Protein AF-0000000082827022 (afdb_homodimer)

Structure (mmCIF, N/CA/C/O backbone):
data_AF-0000000082827022-model_v1
#
loop_
_entity.id
_entity.type
_entity.pdbx_description
1 polymer 'HTH-type transcriptional regulator SarZ'
#
loop_
_atom_site.group_PDB
_atom_site.id
_atom_site.type_symbol
_atom_site.label_atom_id
_atom_site.label_alt_id
_atom_site.label_comp_id
_atom_site.label_asym_id
_atom_site.label_entity_id
_atom_site.label_seq_id
_atom_site.pdbx_PDB_ins_code
_atom_site.Cartn_x
_atom_site.Cartn_y
_atom_site.Cartn_z
_atom_site.occupancy
_atom_site.B_iso_or_equiv
_atom_site.auth_seq_id
_atom_site.auth_comp_id
_atom_site.auth_asym_id
_atom_site.auth_atom_id
_atom_site.pdbx_PDB_model_num
ATOM 1 N N . MET A 1 1 ? -18.035 -12.889 13.424 1 63.58 1 MET A N 1
ATOM 2 C CA . MET A 1 1 ? -18.76 -12.369 12.268 1 63.58 1 MET A CA 1
ATOM 3 C C . MET A 1 1 ? -18.06 -11.143 11.693 1 63.58 1 MET A C 1
ATOM 5 O O . MET A 1 1 ? -17.72 -11.116 10.509 1 63.58 1 MET A O 1
ATOM 9 N N . GLU A 1 2 ? -17.563 -10.239 12.572 1 72.28 2 GLU A N 1
ATOM 10 C CA . GLU A 1 2 ? -16.942 -8.988 12.145 1 72.28 2 GLU A CA 1
ATOM 11 C C . GLU A 1 2 ? -15.493 -9.209 11.72 1 72.28 2 GLU A C 1
ATOM 13 O O . GLU A 1 2 ? -15.025 -8.602 10.754 1 72.28 2 GLU A O 1
ATOM 18 N N . MET A 1 3 ? -14.94 -10.324 12.306 1 80.63 3 MET A N 1
ATOM 19 C CA . MET A 1 3 ? -13.547 -10.621 11.986 1 80.63 3 MET A CA 1
ATOM 20 C C . MET A 1 3 ? -13.425 -11.216 10.588 1 80.63 3 MET A C 1
ATOM 22 O O . MET A 1 3 ? -12.453 -10.951 9.878 1 80.63 3 MET A O 1
ATOM 26 N N . ASP A 1 4 ? -14.43 -11.857 10.265 1 89.07 4 ASP A N 1
ATOM 27 C CA . ASP A 1 4 ? -14.444 -12.451 8.931 1 89.07 4 ASP A CA 1
ATOM 28 C C . ASP A 1 4 ? -14.601 -11.38 7.854 1 89.07 4 ASP A C 1
ATOM 30 O O . ASP A 1 4 ? -13.967 -11.455 6.8 1 89.07 4 ASP A O 1
ATOM 34 N N . PHE A 1 5 ? -15.397 -10.374 8.27 1 92.98 5 PHE A N 1
ATOM 35 C CA . PHE A 1 5 ? -15.614 -9.263 7.351 1 92.98 5 PHE A CA 1
ATOM 36 C C . PHE A 1 5 ? -14.325 -8.479 7.135 1 92.98 5 PHE A C 1
ATOM 38 O O . PHE A 1 5 ? -13.963 -8.172 5.997 1 92.98 5 PHE A O 1
ATOM 45 N N . ILE A 1 6 ? -13.641 -8.296 8.179 1 94.94 6 ILE A N 1
ATOM 46 C CA . ILE A 1 6 ? -12.404 -7.524 8.147 1 94.94 6 ILE A CA 1
ATOM 47 C C . ILE A 1 6 ? -11.336 -8.293 7.373 1 94.94 6 ILE A C 1
ATOM 49 O O . ILE A 1 6 ? -10.612 -7.715 6.559 1 94.94 6 ILE A O 1
ATOM 53 N N . ALA A 1 7 ? -11.296 -9.572 7.59 1 95.16 7 ALA A N 1
ATOM 54 C CA . ALA A 1 7 ? -10.337 -10.418 6.883 1 95.16 7 ALA A CA 1
ATOM 55 C C . ALA A 1 7 ? -10.612 -10.423 5.382 1 95.16 7 ALA A C 1
ATOM 57 O O . ALA A 1 7 ? -9.685 -10.334 4.575 1 95.16 7 ALA A O 1
ATOM 58 N N . LYS A 1 8 ? -11.823 -10.471 5.056 1 95.4 8 LYS A N 1
ATOM 59 C CA . LYS A 1 8 ? -12.221 -10.475 3.652 1 95.4 8 LYS A CA 1
ATOM 60 C C . LYS A 1 8 ? -11.908 -9.137 2.988 1 95.4 8 LYS A C 1
ATOM 62 O O . LYS A 1 8 ? -11.427 -9.098 1.853 1 95.4 8 LYS A O 1
ATOM 67 N N . LEU A 1 9 ? -12.183 -8.075 3.694 1 96.04 9 LEU A N 1
ATOM 68 C CA . LEU A 1 9 ? -11.894 -6.743 3.175 1 96.04 9 LEU A CA 1
ATOM 69 C C . LEU A 1 9 ? -10.399 -6.567 2.93 1 96.04 9 LEU A C 1
ATOM 71 O O . LEU A 1 9 ? -9.993 -6.038 1.892 1 96.04 9 LEU A O 1
ATOM 75 N N . ASN A 1 10 ? -9.592 -7.066 3.872 1 97.26 10 ASN A N 1
ATOM 76 C CA . ASN A 1 10 ? -8.145 -6.959 3.718 1 97.26 10 ASN A CA 1
ATOM 77 C C . ASN A 1 10 ? -7.634 -7.846 2.586 1 97.26 10 ASN A C 1
ATOM 79 O O . ASN A 1 10 ? -6.678 -7.489 1.895 1 97.26 10 ASN A O 1
ATOM 83 N N . GLN A 1 11 ? -8.299 -8.965 2.425 1 96.38 11 GLN A N 1
ATOM 84 C CA . GLN A 1 11 ? -7.94 -9.818 1.297 1 96.38 11 GLN A CA 1
ATOM 85 C C . GLN A 1 11 ? -8.213 -9.118 -0.031 1 96.38 11 GLN A C 1
ATOM 87 O O . GLN A 1 11 ? -7.375 -9.14 -0.935 1 96.38 11 GLN A O 1
ATOM 92 N N . GLN A 1 12 ? -9.325 -8.452 -0.15 1 96.96 12 GLN A N 1
ATOM 93 C CA . GLN A 1 12 ? -9.671 -7.732 -1.371 1 96.96 12 GLN A CA 1
ATOM 94 C C . GLN A 1 12 ? -8.769 -6.517 -1.567 1 96.96 12 GLN A C 1
ATOM 96 O O . GLN A 1 12 ? -8.358 -6.217 -2.69 1 96.96 12 GLN A O 1
ATOM 101 N N . TRP A 1 13 ? -8.489 -5.849 -0.457 1 97.37 13 TRP A N 1
ATOM 102 C CA . TRP A 1 13 ? -7.575 -4.713 -0.495 1 97.37 13 TRP A CA 1
ATOM 103 C C . TRP A 1 13 ? -6.225 -5.119 -1.078 1 97.37 13 TRP A C 1
ATOM 105 O O . TRP A 1 13 ? -5.727 -4.481 -2.009 1 97.37 13 TRP A O 1
ATOM 115 N N . THR A 1 14 ? -5.679 -6.236 -0.593 1 97.11 14 THR A N 1
ATOM 116 C CA . THR A 1 14 ? -4.358 -6.67 -1.034 1 97.11 14 THR A CA 1
ATOM 117 C C . THR A 1 14 ? -4.421 -7.238 -2.449 1 97.11 14 THR A C 1
ATOM 119 O O . THR A 1 14 ? -3.473 -7.094 -3.224 1 97.11 14 THR A O 1
ATOM 122 N N . ASP A 1 15 ? -5.546 -7.886 -2.814 1 96.34 15 ASP A N 1
ATOM 123 C CA . ASP A 1 15 ? -5.717 -8.386 -4.175 1 96.34 15 ASP A CA 1
ATOM 124 C C . ASP A 1 15 ? -5.755 -7.238 -5.181 1 96.34 15 ASP A C 1
ATOM 126 O O . ASP A 1 15 ? -5.105 -7.3 -6.227 1 96.34 15 ASP A O 1
ATOM 130 N N . ILE A 1 16 ? -6.503 -6.24 -4.849 1 96.84 16 ILE A N 1
ATOM 131 C CA . ILE A 1 16 ? -6.641 -5.078 -5.721 1 96.84 16 ILE A CA 1
ATOM 132 C C . ILE A 1 16 ? -5.275 -4.43 -5.936 1 96.84 16 ILE A C 1
ATOM 134 O O . ILE A 1 16 ? -4.88 -4.163 -7.074 1 96.84 16 ILE A O 1
ATOM 138 N N . TYR A 1 17 ? -4.605 -4.241 -4.889 1 96.43 17 TYR A N 1
ATOM 139 C CA . TYR A 1 17 ? -3.311 -3.579 -5.01 1 96.43 17 TYR A CA 1
ATOM 140 C C . TYR A 1 17 ? -2.325 -4.446 -5.784 1 96.43 17 TYR A C 1
ATOM 142 O O . TYR A 1 17 ? -1.572 -3.945 -6.622 1 96.43 17 TYR A O 1
ATOM 150 N N . TYR A 1 18 ? -2.298 -5.727 -5.482 1 95.36 18 TYR A N 1
ATOM 151 C CA . TYR A 1 18 ? -1.395 -6.662 -6.145 1 95.36 18 TYR A CA 1
ATOM 152 C C . TYR A 1 18 ? -1.609 -6.65 -7.653 1 95.36 18 TYR A C 1
ATOM 154 O O . TYR A 1 18 ? -0.646 -6.646 -8.424 1 95.36 18 TYR A O 1
ATOM 162 N N . LEU A 1 19 ? -2.791 -6.548 -8.04 1 95.17 19 LEU A N 1
ATOM 163 C CA . LEU A 1 19 ? -3.125 -6.7 -9.452 1 95.17 19 LEU A CA 1
ATOM 164 C C . LEU A 1 19 ? -3.054 -5.359 -10.174 1 95.17 19 LEU A C 1
ATOM 166 O O . LEU A 1 19 ? -2.803 -5.312 -11.381 1 95.17 19 LEU A O 1
ATOM 170 N N . LEU A 1 20 ? -3.169 -4.254 -9.405 1 95.5 20 LEU A N 1
ATOM 171 C CA . LEU A 1 20 ? -3.349 -2.983 -10.097 1 95.5 20 LEU A CA 1
ATOM 172 C C . LEU A 1 20 ? -2.216 -2.018 -9.764 1 95.5 20 LEU A C 1
ATOM 174 O O . LEU A 1 20 ? -2.218 -0.871 -10.218 1 95.5 20 LEU A O 1
ATOM 178 N N . HIS A 1 21 ? -1.268 -2.45 -8.979 1 93.68 21 HIS A N 1
ATOM 179 C CA . HIS A 1 21 ? -0.17 -1.545 -8.659 1 93.68 21 HIS A CA 1
ATOM 180 C C . HIS A 1 21 ? 0.739 -1.334 -9.866 1 93.68 21 HIS A C 1
ATOM 182 O O . HIS A 1 21 ? 0.695 -2.108 -10.825 1 93.68 21 HIS A O 1
ATOM 188 N N . TYR A 1 22 ? 1.553 -0.284 -9.765 1 92.91 22 TYR A N 1
ATOM 189 C CA . TYR A 1 22 ? 2.58 -0.043 -10.773 1 92.91 22 TYR A CA 1
ATOM 190 C C . TYR A 1 22 ? 3.724 -1.04 -10.634 1 92.91 22 TYR A C 1
ATOM 192 O O . TYR A 1 22 ? 4.036 -1.486 -9.528 1 92.91 22 TYR A O 1
ATOM 200 N N . LYS A 1 23 ? 4.294 -1.392 -11.762 1 85.14 23 LYS A N 1
ATOM 201 C CA . LYS A 1 23 ? 5.574 -2.09 -11.7 1 85.14 23 LYS A CA 1
ATOM 202 C C . LYS A 1 23 ? 6.709 -1.128 -11.36 1 85.14 23 LYS A C 1
ATOM 204 O O . LYS A 1 23 ? 6.773 -0.021 -11.898 1 85.14 23 LYS A O 1
ATOM 209 N N . HIS A 1 24 ? 7.409 -1.452 -10.308 1 75.05 24 HIS A N 1
ATOM 210 C CA . HIS A 1 24 ? 8.394 -0.503 -9.802 1 75.05 24 HIS A CA 1
ATOM 211 C C . HIS A 1 24 ? 9.748 -0.703 -10.475 1 75.05 24 HIS A C 1
ATOM 213 O O . HIS A 1 24 ? 10.129 -1.833 -10.789 1 75.05 24 HIS A O 1
ATOM 219 N N . LYS A 1 25 ? 10.321 0.479 -10.659 1 70.2 25 LYS A N 1
ATOM 220 C CA . LYS A 1 25 ? 11.689 0.452 -11.169 1 70.2 25 LYS A CA 1
ATOM 221 C C . LYS A 1 25 ? 12.693 0.781 -10.067 1 70.2 25 LYS A C 1
ATOM 223 O O . LYS A 1 25 ? 13.789 0.218 -10.031 1 70.2 25 LYS A O 1
ATOM 228 N N . GLU A 1 26 ? 12.272 1.699 -9.191 1 73.03 26 GLU A N 1
ATOM 229 C CA . GLU A 1 26 ? 13.163 2.17 -8.136 1 73.03 26 GLU A CA 1
ATOM 230 C C . GLU A 1 26 ? 12.9 1.438 -6.823 1 73.03 26 GLU A C 1
ATOM 232 O O . GLU A 1 26 ? 11.746 1.197 -6.461 1 73.03 26 GLU A O 1
ATOM 237 N N . ASN A 1 27 ? 13.995 1.074 -6.267 1 80.17 27 ASN A N 1
ATOM 238 C CA . ASN A 1 27 ? 13.873 0.457 -4.951 1 80.17 27 ASN A CA 1
ATOM 239 C C . ASN A 1 27 ? 13.914 1.499 -3.837 1 80.17 27 ASN A C 1
ATOM 241 O O . ASN A 1 27 ? 14.918 2.193 -3.667 1 80.17 27 ASN A O 1
ATOM 245 N N . ILE A 1 28 ? 12.829 1.803 -3.242 1 88.83 28 ILE A N 1
ATOM 246 C CA . ILE A 1 28 ? 12.678 2.747 -2.14 1 88.83 28 ILE A CA 1
ATOM 247 C C . ILE A 1 28 ? 12.09 2.032 -0.926 1 88.83 28 ILE A C 1
ATOM 249 O O . ILE A 1 28 ? 11.212 1.178 -1.065 1 88.83 28 ILE A O 1
ATOM 253 N N . SER A 1 29 ? 12.652 2.348 0.213 1 89.86 29 SER A N 1
ATOM 254 C CA . SER A 1 29 ? 12.182 1.691 1.429 1 89.86 29 SER A CA 1
ATOM 255 C C . SER A 1 29 ? 10.743 2.083 1.748 1 89.86 29 SER A C 1
ATOM 257 O O . SER A 1 29 ? 10.289 3.164 1.367 1 89.86 29 SER A O 1
ATOM 259 N N . HIS A 1 30 ? 10.141 1.265 2.488 1 89.72 30 HIS A N 1
ATOM 260 C CA . HIS A 1 30 ? 8.774 1.542 2.917 1 89.72 30 HIS A CA 1
ATOM 261 C C . HIS A 1 30 ? 8.718 2.766 3.824 1 89.72 30 HIS A C 1
ATOM 263 O O . HIS A 1 30 ? 7.776 3.558 3.747 1 89.72 30 HIS A O 1
ATOM 269 N N . GLN A 1 31 ? 9.725 2.995 4.567 1 89.19 31 GLN A N 1
ATOM 270 C CA . GLN A 1 31 ? 9.785 4.145 5.463 1 89.19 31 GLN A CA 1
ATOM 271 C C . GLN A 1 31 ? 9.869 5.451 4.678 1 89.19 31 GLN A C 1
ATOM 273 O O . GLN A 1 31 ? 9.231 6.441 5.041 1 89.19 31 GLN A O 1
ATOM 278 N N . ALA A 1 32 ? 10.663 5.375 3.661 1 92.96 32 ALA A N 1
ATOM 279 C CA . ALA A 1 32 ? 10.777 6.555 2.807 1 92.96 32 ALA A CA 1
ATOM 280 C C . ALA A 1 32 ? 9.44 6.891 2.154 1 92.96 32 ALA A C 1
ATOM 282 O O . ALA A 1 32 ? 9.046 8.058 2.097 1 92.96 32 ALA A O 1
ATOM 283 N N . ILE A 1 33 ? 8.757 5.889 1.743 1 93.48 33 ILE A N 1
ATOM 284 C CA . ILE A 1 33 ? 7.462 6.077 1.098 1 93.48 33 ILE A CA 1
ATOM 285 C C . ILE A 1 33 ? 6.464 6.649 2.102 1 93.48 33 ILE A C 1
ATOM 287 O O . ILE A 1 33 ? 5.726 7.586 1.788 1 93.48 33 ILE A O 1
ATOM 291 N N . ARG A 1 34 ? 6.474 6.126 3.303 1 93.12 34 ARG A N 1
ATOM 292 C CA . ARG A 1 34 ? 5.572 6.601 4.348 1 93.12 34 ARG A CA 1
ATOM 293 C C . ARG A 1 34 ? 5.852 8.06 4.69 1 93.12 34 ARG A C 1
ATOM 295 O O . ARG A 1 34 ? 4.924 8.841 4.909 1 93.12 34 ARG A O 1
ATOM 302 N N . LEU A 1 35 ? 7.082 8.347 4.739 1 94.47 35 LEU A N 1
ATOM 303 C CA . LEU A 1 35 ? 7.479 9.723 5.017 1 94.47 35 LEU A CA 1
ATOM 304 C C . LEU A 1 35 ? 6.989 10.661 3.918 1 94.47 35 LEU A C 1
ATOM 306 O O . LEU A 1 35 ? 6.395 11.703 4.205 1 94.47 35 LEU A O 1
ATOM 310 N N . MET A 1 36 ? 7.217 10.282 2.724 1 96.83 36 MET A N 1
ATOM 311 C CA . MET A 1 36 ? 6.804 11.099 1.587 1 96.83 36 MET A CA 1
ATOM 312 C C . MET A 1 36 ? 5.285 11.223 1.529 1 96.83 36 MET A C 1
ATOM 314 O O . MET A 1 36 ? 4.757 12.278 1.171 1 96.83 36 MET A O 1
ATOM 318 N N . GLN A 1 37 ? 4.643 10.176 1.865 1 96.36 37 GLN A N 1
ATOM 319 C CA . GLN A 1 37 ? 3.185 10.216 1.886 1 96.36 37 GLN A CA 1
ATOM 320 C C . GLN A 1 37 ? 2.677 11.217 2.92 1 96.36 37 GLN A C 1
ATOM 322 O O . GLN A 1 37 ? 1.729 11.961 2.658 1 96.36 37 GLN A O 1
ATOM 327 N N . HIS A 1 38 ? 3.308 11.192 4.073 1 96.47 38 HIS A N 1
ATOM 328 C CA . HIS A 1 38 ? 2.926 12.134 5.119 1 96.47 38 HIS A CA 1
ATOM 329 C C . HIS A 1 38 ? 3.124 13.575 4.662 1 96.47 38 HIS A C 1
ATOM 331 O O . HIS A 1 38 ? 2.254 14.423 4.873 1 96.47 38 HIS A O 1
ATOM 337 N N . ILE A 1 39 ? 4.179 13.817 4.014 1 97.66 39 ILE A N 1
ATOM 338 C CA . ILE A 1 39 ? 4.466 15.146 3.487 1 97.66 39 ILE A CA 1
ATOM 339 C C . ILE A 1 39 ? 3.389 15.546 2.481 1 97.66 39 ILE A C 1
ATOM 341 O O . ILE A 1 39 ? 2.879 16.668 2.521 1 97.66 39 ILE A O 1
ATOM 345 N N . GLU A 1 40 ? 3.056 14.658 1.611 1 97.32 40 GLU A N 1
ATOM 346 C CA . GLU A 1 40 ? 2.044 14.917 0.592 1 97.32 40 GLU A CA 1
ATOM 347 C C . GLU A 1 40 ? 0.698 15.258 1.225 1 97.32 40 GLU A C 1
ATOM 349 O O . GLU A 1 40 ? 0.045 16.225 0.828 1 97.32 40 GLU A O 1
ATOM 354 N N . LYS A 1 41 ? 0.328 14.461 2.202 1 96.12 41 LYS A N 1
ATOM 355 C CA . LYS A 1 41 ? -0.988 14.609 2.817 1 96.12 41 LYS A CA 1
ATOM 356 C C . LYS A 1 41 ? -1.076 15.9 3.625 1 96.12 41 LYS A C 1
ATOM 358 O O . LYS A 1 41 ? -2.142 16.511 3.715 1 96.12 41 LYS A O 1
ATOM 363 N N . GLN A 1 42 ? 0.08 16.37 4.086 1 95.13 42 GLN A N 1
ATOM 364 C CA . GLN A 1 42 ? 0.115 17.598 4.875 1 95.13 42 GLN A CA 1
ATOM 365 C C . GLN A 1 42 ? 0.455 18.802 4.002 1 95.13 42 GLN A C 1
ATOM 367 O O . GLN A 1 42 ? 0.325 19.948 4.438 1 95.13 42 GLN A O 1
ATOM 372 N N . GLY A 1 43 ? 0.878 18.519 2.808 1 94.69 43 GLY A N 1
ATOM 373 C CA . GLY A 1 43 ? 1.379 19.568 1.935 1 94.69 43 GLY A CA 1
ATOM 374 C C . GLY A 1 43 ? 2.844 19.887 2.166 1 94.69 43 GLY A C 1
ATOM 375 O O . GLY A 1 43 ? 3.608 20.049 1.212 1 94.69 43 GLY A O 1
ATOM 376 N N . GLU A 1 44 ? 3.184 20 3.364 1 94.32 44 GLU A N 1
ATOM 377 C CA . GLU A 1 44 ? 4.542 20.203 3.857 1 94.32 44 GLU A CA 1
ATOM 378 C C . GLU A 1 44 ? 4.671 19.772 5.316 1 94.32 44 GLU A C 1
ATOM 380 O O . GLU A 1 44 ? 3.668 19.503 5.98 1 94.32 44 GLU A O 1
ATOM 385 N N . ALA A 1 45 ? 5.951 19.58 5.718 1 96.08 45 ALA A N 1
ATOM 386 C CA . ALA A 1 45 ? 6.144 19.14 7.097 1 96.08 45 ALA A CA 1
ATOM 387 C C . ALA A 1 45 ? 7.496 19.6 7.635 1 96.08 45 ALA A C 1
ATOM 389 O O . ALA A 1 45 ? 8.447 19.781 6.871 1 96.08 45 ALA A O 1
ATOM 390 N N . THR A 1 46 ? 7.576 19.78 8.955 1 96.25 46 THR A N 1
ATOM 391 C CA . THR A 1 46 ? 8.858 20.016 9.61 1 96.25 46 THR A CA 1
ATOM 392 C C . THR A 1 46 ? 9.545 18.696 9.946 1 96.25 46 THR A C 1
ATOM 394 O O . THR A 1 46 ? 8.9 17.646 9.985 1 96.25 46 THR A O 1
ATOM 397 N N . ILE A 1 47 ? 10.779 18.8 10.185 1 95.79 47 ILE A N 1
ATOM 398 C CA . ILE A 1 47 ? 11.515 17.61 10.597 1 95.79 47 ILE A CA 1
ATOM 399 C C . ILE A 1 47 ? 10.92 17.057 11.89 1 95.79 47 ILE A C 1
ATOM 401 O O . ILE A 1 47 ? 10.827 15.84 12.067 1 95.79 47 ILE A O 1
ATOM 405 N N . GLY A 1 48 ? 10.533 17.932 12.734 1 96.01 48 GLY A N 1
ATOM 406 C CA . GLY A 1 48 ? 9.904 17.515 13.977 1 96.01 48 GLY A CA 1
ATOM 407 C C . GLY A 1 48 ? 8.617 16.741 13.764 1 96.01 48 GLY A C 1
ATOM 408 O O . GLY A 1 48 ? 8.392 15.712 14.406 1 96.01 48 GLY A O 1
ATOM 409 N N . ALA A 1 49 ? 7.796 17.213 12.88 1 95.95 49 ALA A N 1
ATOM 410 C CA . ALA A 1 49 ? 6.542 16.538 12.558 1 95.95 49 ALA A CA 1
ATOM 411 C C . ALA A 1 49 ? 6.801 15.17 11.932 1 95.95 49 ALA A C 1
ATOM 413 O O . ALA A 1 49 ? 6.076 14.21 12.202 1 95.95 49 ALA A O 1
ATOM 414 N N . LEU A 1 50 ? 7.799 15.099 11.122 1 95.97 50 LEU A N 1
ATOM 415 C CA . LEU A 1 50 ? 8.156 13.84 10.478 1 95.97 50 LEU A CA 1
ATOM 416 C C . LEU A 1 50 ? 8.672 12.834 11.501 1 95.97 50 LEU A C 1
ATOM 418 O O . LEU A 1 50 ? 8.359 11.644 11.421 1 95.97 50 LEU A O 1
ATOM 422 N N . ALA A 1 51 ? 9.438 13.314 12.454 1 95.58 51 ALA A N 1
ATOM 423 C CA . ALA A 1 51 ? 9.945 12.467 13.53 1 95.58 51 ALA A CA 1
ATOM 424 C C . ALA A 1 51 ? 8.801 11.874 14.347 1 95.58 51 ALA A C 1
ATOM 426 O O . ALA A 1 51 ? 8.805 10.681 14.659 1 95.58 51 ALA A O 1
ATOM 427 N N . GLU A 1 52 ? 7.845 12.699 14.628 1 94.87 52 GLU A N 1
ATOM 428 C CA . GLU A 1 52 ? 6.671 12.262 15.377 1 94.87 52 GLU A CA 1
ATOM 429 C C . GLU A 1 52 ? 5.87 11.227 14.592 1 94.87 52 GLU A C 1
ATOM 431 O O . GLU A 1 52 ? 5.461 10.203 15.143 1 94.87 52 GLU A O 1
ATOM 436 N N . TYR A 1 53 ? 5.721 11.49 13.345 1 92.55 53 TYR A N 1
ATOM 437 C CA . TYR A 1 53 ? 4.954 10.594 12.488 1 92.55 53 TYR A CA 1
ATOM 438 C C . TYR A 1 53 ? 5.603 9.216 12.42 1 92.55 53 TYR A C 1
ATOM 440 O O . TYR A 1 53 ? 4.919 8.195 12.528 1 92.55 53 TYR A O 1
ATOM 448 N N . LEU A 1 54 ? 6.922 9.148 12.252 1 90.61 54 LEU A N 1
ATOM 449 C CA . LEU A 1 54 ? 7.653 7.894 12.103 1 90.61 54 LEU A CA 1
ATOM 450 C C . LEU A 1 54 ? 7.987 7.294 13.465 1 90.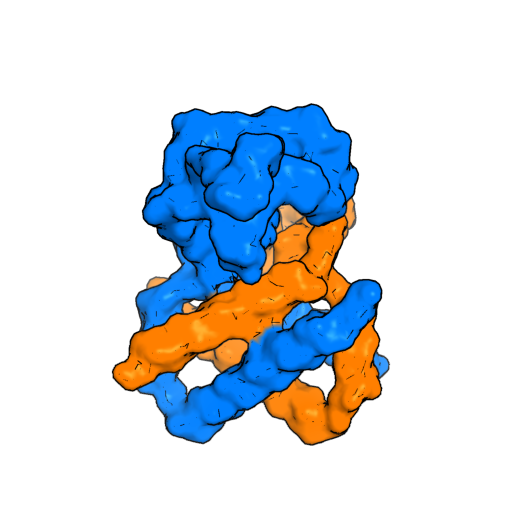61 54 LEU A C 1
ATOM 452 O O . LEU A 1 54 ? 8.496 6.174 13.547 1 90.61 54 LEU A O 1
ATOM 456 N N . SER A 1 55 ? 7.721 8.014 14.507 1 91.98 55 SER A N 1
ATOM 457 C CA . SER A 1 55 ? 8.088 7.594 15.856 1 91.98 55 SER A CA 1
ATOM 458 C C . SER A 1 55 ? 9.583 7.31 15.959 1 91.98 55 SER A C 1
ATOM 460 O O . SER A 1 55 ? 9.987 6.255 16.453 1 91.98 55 SER A O 1
ATOM 462 N N . VAL A 1 56 ? 10.38 8.261 15.47 1 92.91 56 VAL A N 1
ATOM 463 C CA . VAL A 1 56 ? 11.836 8.186 15.538 1 92.91 56 VAL A CA 1
ATOM 464 C C . VAL A 1 56 ? 12.395 9.491 16.1 1 92.91 56 VAL A C 1
ATOM 466 O O . VAL A 1 56 ? 11.653 10.454 16.306 1 92.91 56 VAL A O 1
ATOM 469 N N . SER A 1 57 ? 13.653 9.497 16.333 1 95.62 57 SER A N 1
ATOM 470 C CA . SER A 1 57 ? 14.3 10.708 16.826 1 95.62 57 SER A CA 1
ATOM 471 C C . SER A 1 57 ? 14.379 11.774 15.738 1 95.62 57 SER A C 1
ATOM 473 O O . SER A 1 57 ? 14.312 11.461 14.548 1 95.62 57 SER A O 1
ATOM 475 N N . HIS A 1 58 ? 14.519 12.986 16.184 1 96.39 58 HIS A N 1
ATOM 476 C CA . HIS A 1 58 ? 14.703 14.104 15.266 1 96.39 58 HIS A CA 1
ATOM 477 C C . HIS A 1 58 ? 15.892 13.868 14.341 1 96.39 58 HIS A C 1
ATOM 479 O O . HIS A 1 58 ? 15.816 14.144 13.142 1 96.39 58 HIS A O 1
ATOM 485 N N . ASN A 1 59 ? 16.938 13.351 14.889 1 97.11 59 ASN A N 1
ATOM 486 C CA . ASN A 1 59 ? 18.144 13.087 14.113 1 97.11 59 ASN A CA 1
ATOM 487 C C . ASN A 1 59 ? 17.895 12.043 13.027 1 97.11 59 ASN A C 1
ATOM 489 O O . ASN A 1 59 ? 18.336 12.209 11.889 1 97.11 59 ASN A O 1
ATOM 493 N N . THR A 1 60 ? 17.209 11.029 13.391 1 94.5 60 THR A N 1
ATOM 494 C CA . THR A 1 60 ? 16.891 9.974 12.434 1 94.5 60 THR A CA 1
ATOM 495 C C . THR A 1 60 ? 16.01 10.511 11.31 1 94.5 60 THR A C 1
ATOM 497 O O . THR A 1 60 ? 16.26 10.238 10.134 1 94.5 60 THR A O 1
ATOM 500 N N . ALA A 1 61 ? 15.037 11.263 11.707 1 95.5 61 ALA A N 1
ATOM 501 C CA . ALA A 1 61 ? 14.156 11.863 10.708 1 95.5 61 ALA A CA 1
ATOM 502 C C . ALA A 1 61 ? 14.931 12.799 9.785 1 95.5 61 ALA A C 1
ATOM 504 O O . ALA A 1 61 ? 14.693 12.825 8.575 1 95.5 61 ALA A O 1
ATOM 505 N N . SER A 1 62 ? 15.818 13.555 10.349 1 96.68 62 SER A N 1
ATOM 506 C CA . SER A 1 62 ? 16.645 14.463 9.561 1 96.68 62 SER A CA 1
ATOM 507 C C . SER A 1 62 ? 17.502 13.7 8.557 1 96.68 62 SER A C 1
ATOM 509 O O . SER A 1 62 ? 17.626 14.109 7.401 1 96.68 62 SER A O 1
ATOM 511 N N . GLU A 1 63 ? 18.025 12.634 9 1 96.86 63 GLU A N 1
ATOM 512 C CA . GLU A 1 63 ? 18.859 11.808 8.131 1 96.86 63 GLU A CA 1
ATOM 513 C C . GLU A 1 63 ? 18.042 11.204 6.993 1 96.86 63 GLU A C 1
ATOM 515 O O . GLU A 1 63 ? 18.488 11.185 5.844 1 96.86 63 GLU A O 1
ATOM 520 N N . HIS A 1 64 ? 16.913 10.696 7.314 1 94.56 64 HIS A N 1
ATOM 521 C CA . HIS A 1 64 ? 16.027 10.158 6.288 1 94.56 64 HIS A CA 1
ATOM 522 C C . HIS A 1 64 ? 15.676 11.22 5.251 1 94.56 64 HIS A C 1
ATOM 524 O O . HIS A 1 64 ? 15.721 10.958 4.047 1 94.56 64 HIS A O 1
ATOM 530 N N . THR A 1 65 ? 15.388 12.392 5.75 1 96.9 65 THR A N 1
ATOM 531 C CA . THR A 1 65 ? 15.015 13.497 4.874 1 96.9 65 THR A CA 1
ATOM 532 C C . THR A 1 65 ? 16.188 13.903 3.985 1 96.9 65 THR A C 1
ATOM 534 O O . THR A 1 65 ? 16.01 14.155 2.792 1 96.9 65 THR A O 1
ATOM 537 N N . LYS A 1 66 ? 17.347 13.949 4.548 1 97.34 66 LYS A N 1
ATOM 538 C CA . LYS A 1 66 ? 18.55 14.291 3.795 1 97.34 66 LYS A CA 1
ATOM 539 C C . LYS A 1 66 ? 18.762 13.328 2.631 1 97.34 66 LYS A C 1
ATOM 541 O O . LYS A 1 66 ? 19.109 13.75 1.525 1 97.34 66 LYS A O 1
ATOM 546 N N . ARG A 1 67 ? 18.566 12.095 2.845 1 96.64 67 ARG A N 1
ATOM 547 C CA . ARG A 1 67 ? 18.71 11.085 1.802 1 96.64 67 ARG A CA 1
ATOM 548 C C . ARG A 1 67 ? 17.706 11.313 0.677 1 96.64 67 ARG A C 1
ATOM 550 O O . ARG A 1 67 ? 18.04 11.161 -0.5 1 96.64 67 ARG A O 1
ATOM 557 N N . LEU A 1 68 ? 16.541 11.723 1.029 1 97.32 68 LEU A N 1
ATOM 558 C CA . LEU A 1 68 ? 15.495 11.974 0.043 1 97.32 68 LEU A CA 1
ATOM 559 C C . LEU A 1 68 ? 15.792 13.24 -0.753 1 97.32 68 LEU A C 1
ATOM 561 O O . LEU A 1 68 ? 15.465 13.324 -1.939 1 97.32 68 LEU A O 1
ATOM 565 N N . ILE A 1 69 ? 16.399 14.185 -0.097 1 97.84 69 ILE A N 1
ATOM 566 C CA . ILE A 1 69 ? 16.807 15.408 -0.78 1 97.84 69 ILE A CA 1
ATOM 567 C C . ILE A 1 69 ? 17.9 15.089 -1.798 1 97.84 69 ILE A C 1
ATOM 569 O O . ILE A 1 69 ? 17.853 15.561 -2.937 1 97.84 69 ILE A O 1
ATOM 573 N N . GLN A 1 70 ? 18.802 14.3 -1.379 1 97.57 70 GLN A N 1
ATOM 574 C CA . GLN A 1 70 ? 19.901 13.913 -2.258 1 97.57 70 GLN A CA 1
ATOM 575 C C . GLN A 1 70 ? 19.386 13.169 -3.487 1 97.57 70 GLN A C 1
ATOM 577 O O . GLN A 1 70 ? 19.938 13.309 -4.58 1 97.57 70 GLN A O 1
ATOM 582 N N . LYS A 1 71 ? 18.295 12.457 -3.348 1 96.08 71 LYS A N 1
ATOM 583 C CA . LYS A 1 71 ? 17.702 11.709 -4.453 1 96.08 71 LYS A CA 1
ATOM 584 C C . LYS A 1 71 ? 16.792 12.6 -5.293 1 96.08 71 LYS A C 1
ATOM 586 O O . LYS A 1 71 ? 16.28 12.171 -6.33 1 96.08 71 LYS A O 1
ATOM 591 N N . GLY A 1 72 ? 16.487 13.79 -4.794 1 97.37 72 GLY A N 1
ATOM 592 C CA . GLY A 1 72 ? 15.678 14.749 -5.53 1 97.37 72 GLY A CA 1
ATOM 593 C C . GLY A 1 72 ? 14.189 14.568 -5.307 1 97.37 72 GLY A C 1
ATOM 594 O O . GLY A 1 72 ? 13.373 15.135 -6.038 1 97.37 72 GLY A O 1
ATOM 595 N N . PHE A 1 73 ? 13.794 13.826 -4.27 1 97.6 73 PHE A N 1
ATOM 596 C CA . PHE A 1 73 ? 12.388 13.502 -4.057 1 97.6 73 PHE A CA 1
ATOM 597 C C . PHE A 1 73 ? 11.714 14.559 -3.191 1 97.6 73 PHE A C 1
ATOM 599 O O . PHE A 1 73 ? 10.506 14.782 -3.303 1 97.6 73 PHE A O 1
ATOM 606 N N . VAL A 1 74 ? 12.501 15.146 -2.268 1 98.11 74 VAL A N 1
ATOM 607 C CA . VAL A 1 74 ? 11.988 16.209 -1.41 1 98.11 74 VAL A CA 1
ATOM 608 C C . VAL A 1 74 ? 12.951 17.394 -1.422 1 98.11 74 VAL A C 1
ATOM 610 O O . VAL A 1 74 ? 14.109 17.256 -1.821 1 98.11 74 VAL A O 1
ATOM 613 N N . ALA A 1 75 ? 12.447 18.519 -1.057 1 98.05 75 ALA A N 1
ATOM 614 C CA . ALA A 1 75 ? 13.22 19.75 -0.919 1 98.05 75 ALA A CA 1
ATOM 615 C C . ALA A 1 75 ? 12.832 20.503 0.351 1 98.05 75 ALA A C 1
ATOM 617 O O . ALA A 1 75 ? 11.868 20.135 1.028 1 98.05 75 ALA A O 1
ATOM 618 N N . LYS A 1 76 ? 13.65 21.448 0.652 1 95.62 76 LYS A N 1
ATOM 619 C CA . LYS A 1 76 ? 13.401 22.227 1.861 1 95.62 76 LYS A CA 1
ATOM 620 C C . LYS A 1 76 ? 13.299 23.717 1.544 1 95.62 76 LYS A C 1
ATOM 622 O O . LYS A 1 76 ? 13.884 24.19 0.567 1 95.62 76 LYS A O 1
ATOM 627 N N . ARG A 1 77 ? 12.53 24.366 2.296 1 93.63 77 ARG A N 1
ATOM 628 C CA . ARG A 1 77 ? 12.453 25.822 2.24 1 93.63 77 ARG A CA 1
ATOM 629 C C . ARG A 1 77 ? 12.167 26.409 3.618 1 93.63 77 ARG A C 1
ATOM 631 O O . ARG A 1 77 ? 11.6 25.734 4.481 1 93.63 77 ARG A O 1
ATOM 638 N N . ARG A 1 78 ? 12.631 27.62 3.826 1 89.93 78 ARG A N 1
ATOM 639 C CA . ARG A 1 78 ? 12.327 28.306 5.077 1 89.93 78 ARG A CA 1
ATOM 640 C C . ARG A 1 78 ? 10.893 28.824 5.084 1 89.93 78 ARG A C 1
ATOM 642 O O . ARG A 1 78 ? 10.394 29.301 4.062 1 89.93 78 ARG A O 1
ATOM 649 N N . SER A 1 79 ? 10.302 28.598 6.243 1 84.83 79 SER A N 1
ATOM 650 C CA . SER A 1 79 ? 8.937 29.096 6.378 1 84.83 79 SER A CA 1
ATOM 651 C C . SER A 1 79 ? 8.893 30.618 6.295 1 84.83 79 SER A C 1
ATOM 653 O O . SER A 1 79 ? 9.757 31.301 6.85 1 84.83 79 SER A O 1
ATOM 655 N N . GLU A 1 80 ? 7.963 31.072 5.562 1 80.3 80 GLU A N 1
ATOM 656 C CA . GLU A 1 80 ? 7.772 32.516 5.47 1 80.3 80 GLU A CA 1
ATOM 657 C C . GLU A 1 80 ? 7.218 33.084 6.774 1 80.3 80 GLU A C 1
ATOM 659 O O . GLU A 1 80 ? 7.487 34.237 7.119 1 80.3 80 GLU A O 1
ATOM 664 N N . GLN A 1 81 ? 6.474 32.225 7.51 1 81.53 81 GLN A N 1
ATOM 665 C CA . GLN A 1 81 ? 5.803 32.644 8.736 1 81.53 81 GLN A CA 1
ATOM 666 C C . GLN A 1 81 ? 6.747 32.568 9.933 1 81.53 81 GLN A C 1
ATOM 668 O O . GLN A 1 81 ? 6.595 33.318 10.899 1 81.53 81 GLN A O 1
ATOM 673 N N . ASP A 1 82 ? 7.551 31.682 9.917 1 76.98 82 ASP A N 1
ATOM 674 C CA . ASP A 1 82 ? 8.55 31.468 10.959 1 76.98 82 ASP A CA 1
ATOM 675 C C . ASP A 1 82 ? 9.899 31.083 10.356 1 76.98 82 ASP A C 1
ATOM 677 O O . ASP A 1 82 ? 1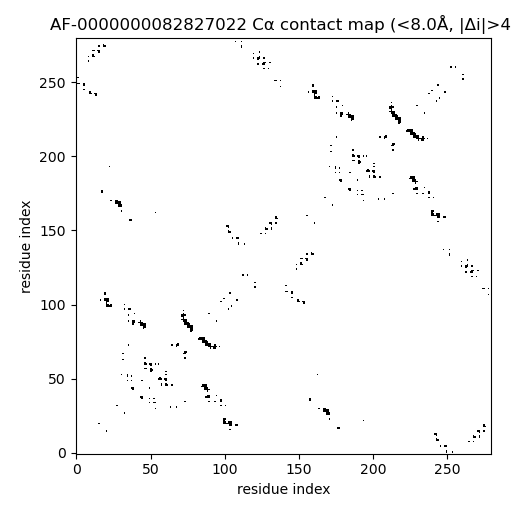0.126 29.918 10.021 1 76.98 82 ASP A O 1
ATOM 681 N N . GLU A 1 83 ? 10.685 32 10.238 1 77.47 83 GLU A N 1
ATOM 682 C CA . GLU A 1 83 ? 11.949 31.846 9.524 1 77.47 83 GLU A CA 1
ATOM 683 C C . GLU A 1 83 ? 12.833 30.794 10.188 1 77.47 83 GLU A C 1
ATOM 685 O O . GLU A 1 83 ? 13.785 30.3 9.579 1 77.47 83 GLU A O 1
ATOM 690 N N . ARG A 1 84 ? 12.404 30.48 11.363 1 79.36 84 ARG A N 1
ATOM 691 C CA . ARG A 1 84 ? 13.195 29.473 12.063 1 79.36 84 ARG A CA 1
ATOM 692 C C . ARG A 1 84 ? 12.723 28.066 11.712 1 79.36 84 ARG A C 1
ATOM 694 O O . ARG A 1 84 ? 13.436 27.089 11.952 1 79.36 84 ARG A O 1
ATOM 701 N N . LYS A 1 85 ? 11.648 28.04 11.006 1 88.05 85 LYS A N 1
ATOM 702 C CA . LYS A 1 85 ? 11.082 26.736 10.673 1 88.05 85 LYS A CA 1
ATOM 703 C C . LYS A 1 85 ? 11.445 26.327 9.248 1 88.05 85 LYS A C 1
ATOM 705 O O . LYS A 1 85 ? 11.298 27.117 8.313 1 88.05 85 LYS A O 1
ATOM 710 N N . VAL A 1 86 ? 12.005 25.246 9.146 1 92.67 86 VAL A N 1
ATOM 711 C CA . VAL A 1 86 ? 12.326 24.661 7.849 1 92.67 86 VAL A CA 1
ATOM 712 C C . VAL A 1 86 ? 11.234 23.675 7.441 1 92.67 86 VAL A C 1
ATOM 714 O O . VAL A 1 86 ? 10.865 22.791 8.219 1 92.67 86 VAL A O 1
ATOM 717 N N . LEU A 1 87 ? 10.717 23.927 6.247 1 96.17 87 LEU A N 1
ATOM 718 C CA . LEU A 1 87 ? 9.65 23.074 5.734 1 96.17 87 LEU A CA 1
ATOM 719 C C . LEU A 1 87 ? 10.173 22.147 4.642 1 96.17 87 LEU A C 1
ATOM 721 O O . LEU A 1 87 ? 10.967 22.564 3.796 1 96.17 87 LEU A O 1
ATOM 725 N N . VAL A 1 88 ? 9.712 20.95 4.723 1 97.73 88 VAL A N 1
ATOM 726 C CA . VAL A 1 88 ? 10.031 19.935 3.724 1 97.73 88 VAL A CA 1
ATOM 727 C C . VAL A 1 88 ? 8.816 19.685 2.834 1 97.73 88 VAL A C 1
ATOM 729 O O . VAL A 1 88 ? 7.689 19.584 3.325 1 97.73 88 VAL A O 1
ATOM 732 N N . PHE A 1 89 ? 9.066 19.644 1.502 1 97.9 89 PHE A N 1
ATOM 733 C CA . PHE A 1 89 ? 7.972 19.407 0.567 1 97.9 89 PHE A CA 1
ATOM 734 C C . PHE A 1 89 ? 8.409 18.47 -0.552 1 97.9 89 PHE A C 1
ATOM 736 O O . PHE A 1 89 ? 9.606 18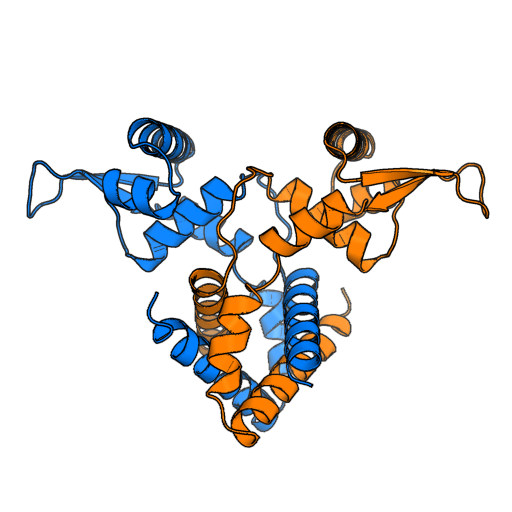.272 -0.771 1 97.9 89 PHE A O 1
ATOM 743 N N . LEU A 1 90 ? 7.448 17.918 -1.224 1 98.22 90 LEU A N 1
ATOM 744 C CA . LEU A 1 90 ? 7.756 17.012 -2.325 1 98.22 90 LEU A CA 1
ATOM 745 C C . LEU A 1 90 ? 8.12 17.791 -3.585 1 98.22 90 LEU A C 1
ATOM 747 O O . LEU A 1 90 ? 7.492 18.807 -3.894 1 98.22 90 LEU A O 1
ATOM 751 N N . THR A 1 91 ? 9.118 17.297 -4.284 1 98.26 91 THR A N 1
ATOM 752 C CA . THR A 1 91 ? 9.366 17.78 -5.638 1 98.26 91 THR A CA 1
ATOM 753 C C . THR A 1 91 ? 8.436 17.095 -6.635 1 98.26 91 THR A C 1
ATOM 755 O O . THR A 1 91 ? 7.664 16.208 -6.263 1 98.26 91 THR A O 1
ATOM 758 N N . GLN A 1 92 ? 8.521 17.52 -7.907 1 97.7 92 GLN A N 1
ATOM 759 C CA . GLN A 1 92 ? 7.746 16.85 -8.946 1 97.7 92 GLN A CA 1
ATOM 760 C C . GLN A 1 92 ? 8.173 15.393 -9.097 1 97.7 92 GLN A C 1
ATOM 762 O O . GLN A 1 92 ? 7.331 14.509 -9.271 1 97.7 92 GLN A O 1
ATOM 767 N N . GLU A 1 93 ? 9.432 15.169 -9.008 1 96.58 93 GLU A N 1
ATOM 768 C CA . GLU A 1 93 ? 9.954 13.807 -9.075 1 96.58 93 GLU A CA 1
ATOM 769 C C . GLU A 1 93 ? 9.48 12.976 -7.887 1 96.58 93 GLU A C 1
ATOM 771 O O . GLU A 1 93 ? 9.092 11.817 -8.049 1 96.58 93 GLU A O 1
ATOM 776 N N . GLY A 1 94 ? 9.476 13.58 -6.734 1 96.94 94 GLY A N 1
ATOM 777 C CA . GLY A 1 94 ? 8.997 12.909 -5.536 1 96.94 94 GLY A CA 1
ATOM 778 C C . GLY A 1 94 ? 7.537 12.506 -5.623 1 96.94 94 GLY A C 1
ATOM 779 O O . GLY A 1 94 ? 7.165 11.408 -5.204 1 96.94 94 GLY A O 1
ATOM 780 N N . ARG A 1 95 ? 6.773 13.377 -6.242 1 96.9 95 ARG A N 1
ATOM 781 C CA . ARG A 1 95 ? 5.353 13.089 -6.415 1 96.9 95 ARG A CA 1
ATOM 782 C C . ARG A 1 95 ? 5.143 11.923 -7.375 1 96.9 95 ARG A C 1
ATOM 784 O O . ARG A 1 95 ? 4.286 11.068 -7.143 1 96.9 95 ARG A O 1
ATOM 791 N N . SER A 1 96 ? 5.934 11.92 -8.368 1 95.23 96 SER A N 1
ATOM 792 C CA . SER A 1 96 ? 5.84 10.854 -9.36 1 95.23 96 SER A CA 1
ATOM 793 C C . SER A 1 96 ? 6.208 9.503 -8.756 1 95.23 96 SER A C 1
ATOM 795 O O . SER A 1 96 ? 5.505 8.512 -8.965 1 95.23 96 SER A O 1
ATOM 797 N N . ILE A 1 97 ? 7.23 9.499 -7.952 1 94.39 97 ILE A N 1
ATOM 798 C CA . ILE A 1 97 ? 7.689 8.271 -7.313 1 94.39 97 ILE A CA 1
ATOM 799 C C . ILE A 1 97 ? 6.652 7.798 -6.297 1 94.39 97 ILE A C 1
ATOM 801 O O . ILE A 1 97 ? 6.33 6.609 -6.237 1 94.39 97 ILE A O 1
ATOM 805 N N . LEU A 1 98 ? 6.157 8.696 -5.585 1 95.61 98 LEU A N 1
ATOM 806 C CA . LEU A 1 98 ? 5.153 8.37 -4.578 1 95.61 98 LEU A CA 1
ATOM 807 C C . LEU A 1 98 ? 3.912 7.764 -5.225 1 95.61 98 LEU A C 1
ATOM 809 O O . LEU A 1 98 ? 3.381 6.761 -4.741 1 95.61 98 LEU A O 1
ATOM 813 N N . GLU A 1 99 ? 3.488 8.351 -6.297 1 95.27 99 GLU A N 1
ATOM 814 C CA . GLU A 1 99 ? 2.336 7.848 -7.04 1 95.27 99 GLU A CA 1
ATOM 815 C C . GLU A 1 99 ? 2.539 6.394 -7.455 1 95.27 99 GLU A C 1
ATOM 817 O O . GLU A 1 99 ? 1.659 5.555 -7.25 1 95.27 99 GLU A O 1
ATOM 822 N N . GLN A 1 100 ? 3.664 6.096 -7.913 1 93.8 100 GLN A N 1
ATOM 823 C CA . GLN A 1 100 ? 3.956 4.762 -8.429 1 93.8 100 GLN A CA 1
ATOM 824 C C . GLN A 1 100 ? 4.021 3.738 -7.299 1 93.8 100 GLN A C 1
ATOM 826 O O . GLN A 1 100 ? 3.875 2.537 -7.534 1 93.8 100 GLN A O 1
ATOM 831 N N . HIS A 1 101 ? 4.173 4.227 -6.109 1 94.13 101 HIS A N 1
ATOM 832 C CA . HIS A 1 101 ? 4.373 3.292 -5.007 1 94.13 101 HIS A CA 1
ATOM 833 C C . HIS A 1 101 ? 3.131 3.204 -4.126 1 94.13 101 HIS A C 1
ATOM 835 O O . HIS A 1 101 ? 3.032 2.32 -3.272 1 94.13 101 HIS A O 1
ATOM 841 N N . THR A 1 102 ? 2.133 4.096 -4.329 1 95.39 102 THR A N 1
ATOM 842 C CA . THR A 1 102 ? 1.027 4.111 -3.378 1 95.39 102 THR A CA 1
ATOM 843 C C . THR A 1 102 ? -0.313 4.044 -4.106 1 95.39 102 THR A C 1
ATOM 845 O O . THR A 1 102 ? -1.327 3.666 -3.516 1 95.39 102 THR A O 1
ATOM 848 N N . GLN A 1 103 ? -0.336 4.445 -5.371 1 96.76 103 GLN A N 1
ATOM 849 C CA . GLN A 1 103 ? -1.591 4.496 -6.113 1 96.76 103 GLN A CA 1
ATOM 850 C C . GLN A 1 103 ? -1.779 3.243 -6.963 1 96.76 103 GLN A C 1
ATOM 852 O O . GLN A 1 103 ? -0.819 2.517 -7.228 1 96.76 103 GLN A O 1
ATOM 857 N N . LEU A 1 104 ? -3.014 3.049 -7.352 1 96.77 104 LEU A N 1
ATOM 858 C CA . LEU A 1 104 ? -3.313 2.068 -8.389 1 96.77 104 LEU A CA 1
ATOM 859 C C . LEU A 1 104 ? -2.942 2.604 -9.767 1 96.77 104 LEU A C 1
ATOM 861 O O . LEU A 1 104 ? -3.117 3.793 -10.043 1 96.77 104 LEU A O 1
ATOM 865 N N . ASP A 1 105 ? -2.42 1.719 -10.563 1 96.09 105 ASP A N 1
ATOM 866 C CA . ASP A 1 105 ? -2.032 2.078 -11.924 1 96.09 105 ASP A CA 1
ATOM 867 C C . ASP A 1 105 ? -3.21 2.674 -12.692 1 96.09 105 ASP A C 1
ATOM 869 O O . ASP A 1 105 ? -4.2 1.987 -12.952 1 96.09 105 ASP A O 1
ATOM 873 N N . LYS A 1 106 ? -3.103 3.879 -13.132 1 95.32 106 LYS A N 1
ATOM 874 C CA . LYS A 1 106 ? -4.212 4.621 -13.725 1 95.32 106 LYS A CA 1
ATOM 875 C C . LYS A 1 106 ? -4.651 3.992 -15.045 1 95.32 106 LYS A C 1
ATOM 877 O O . LYS A 1 106 ? -5.838 3.997 -15.376 1 95.32 106 LYS A O 1
ATOM 882 N N . GLU A 1 107 ? -3.712 3.412 -15.768 1 93.96 107 GLU A N 1
ATOM 883 C CA . GLU A 1 107 ? -4.063 2.79 -17.041 1 93.96 107 GLU A CA 1
ATOM 884 C C . GLU A 1 107 ? -4.836 1.492 -16.826 1 93.96 107 GLU A C 1
ATOM 886 O O . GLU A 1 107 ? -5.817 1.224 -17.524 1 93.96 107 GLU A O 1
ATOM 891 N N . LYS A 1 108 ? -4.399 0.706 -15.859 1 93.74 108 LYS A N 1
ATOM 892 C CA . LYS A 1 108 ? -5.13 -0.513 -15.525 1 93.74 108 LYS A CA 1
ATOM 893 C C . LYS A 1 108 ? -6.529 -0.192 -15.009 1 93.74 108 LYS A C 1
ATOM 895 O O . LYS A 1 108 ? -7.507 -0.825 -15.414 1 93.74 108 LYS A O 1
ATOM 900 N N . LEU A 1 109 ? -6.584 0.784 -14.177 1 94.68 109 LEU A N 1
ATOM 901 C CA . LEU A 1 109 ? -7.853 1.193 -13.585 1 94.68 109 LEU A CA 1
ATOM 902 C C . LEU A 1 109 ? -8.811 1.706 -14.654 1 94.68 109 LEU A C 1
ATOM 904 O O . LEU A 1 109 ? -10.007 1.407 -14.617 1 94.68 109 LEU A O 1
ATOM 908 N N . LYS A 1 110 ? -8.266 2.453 -15.534 1 94.51 110 LYS A N 1
ATOM 909 C CA . LYS A 1 110 ? -9.079 3.002 -16.616 1 94.51 110 LYS A CA 1
ATOM 910 C C . LYS A 1 110 ? -9.737 1.89 -17.428 1 94.51 110 LYS A C 1
ATOM 912 O O . LYS A 1 110 ? -10.933 1.952 -17.719 1 94.51 110 LYS A O 1
ATOM 917 N N . GLU A 1 111 ? -8.991 0.879 -17.757 1 93.75 111 GLU A N 1
ATOM 918 C CA . GLU A 1 111 ? -9.506 -0.238 -18.543 1 93.75 111 GLU A CA 1
ATOM 919 C C . GLU A 1 111 ? -10.618 -0.971 -17.798 1 93.75 111 GLU A C 1
ATOM 921 O O . GLU A 1 111 ? -11.625 -1.355 -18.397 1 93.75 111 GLU A O 1
ATOM 926 N N . ILE A 1 112 ? -10.446 -1.103 -16.568 1 93.59 112 ILE A N 1
ATOM 927 C CA . ILE A 1 112 ? -11.417 -1.814 -15.743 1 93.59 112 ILE A CA 1
ATOM 928 C C . ILE A 1 112 ? -12.687 -0.978 -15.605 1 93.59 112 ILE A C 1
ATOM 930 O O . ILE A 1 112 ? -13.796 -1.489 -15.783 1 93.59 112 ILE A O 1
ATOM 934 N N . ILE A 1 113 ? -12.52 0.291 -15.317 1 93.17 113 ILE A N 1
ATOM 935 C CA . ILE A 1 113 ? -13.635 1.188 -15.034 1 93.17 113 ILE A CA 1
ATOM 936 C C . ILE A 1 113 ? -14.472 1.385 -16.296 1 93.17 113 ILE A C 1
ATOM 938 O O . ILE A 1 113 ? -15.698 1.492 -16.225 1 93.17 113 ILE A O 1
ATOM 942 N N . GLU A 1 114 ? -13.841 1.407 -17.391 1 92.28 114 GLU A N 1
ATOM 943 C CA . GLU A 1 114 ? -14.528 1.6 -18.664 1 92.28 114 GLU A CA 1
ATOM 944 C C . GLU A 1 114 ? -15.491 0.453 -18.952 1 92.28 114 GLU A C 1
ATOM 946 O O . GLU A 1 114 ? -16.457 0.619 -19.7 1 92.28 114 GLU A O 1
ATOM 951 N N . ARG A 1 115 ? -15.295 -0.675 -18.355 1 91.91 115 ARG A N 1
ATOM 952 C CA . ARG A 1 115 ? -16.13 -1.849 -18.587 1 91.91 115 ARG A CA 1
ATOM 953 C C . ARG A 1 115 ? -17.255 -1.933 -17.561 1 91.91 115 ARG A C 1
ATOM 955 O O . ARG A 1 115 ? -18.144 -2.779 -17.675 1 91.91 115 ARG A O 1
ATOM 962 N N . MET A 1 116 ? -17.233 -1.051 -16.642 1 93.16 116 MET A N 1
ATOM 963 C CA . MET A 1 116 ? -18.22 -1.09 -15.567 1 93.16 116 MET A CA 1
ATOM 964 C C . MET A 1 116 ? -19.465 -0.294 -15.943 1 93.16 116 MET A C 1
ATOM 966 O O . MET A 1 116 ? -19.373 0.721 -16.636 1 93.16 116 MET A O 1
ATOM 970 N N . SER A 1 117 ? -20.569 -0.704 -15.452 1 95.75 117 SER A N 1
ATOM 971 C CA . SER A 1 117 ? -21.816 0.038 -15.608 1 95.75 117 SER A CA 1
ATOM 972 C C . SER A 1 117 ? -21.834 1.28 -14.724 1 95.75 117 SER A C 1
ATOM 974 O O . SER A 1 117 ? -21.069 1.375 -13.762 1 95.75 117 SER A O 1
ATOM 976 N N . PRO A 1 118 ? -22.684 2.247 -15.034 1 95.21 118 PRO A N 1
ATOM 977 C CA . PRO A 1 118 ? -22.813 3.425 -14.173 1 95.21 118 PRO A CA 1
ATOM 978 C C . PRO A 1 118 ? -23.169 3.067 -12.732 1 95.21 118 PRO A C 1
ATOM 980 O O . PRO A 1 118 ? -22.671 3.695 -11.795 1 95.21 118 PRO A O 1
ATOM 983 N N . SER A 1 119 ? -23.95 2 -12.609 1 96.11 119 SER A N 1
ATOM 984 C CA . SER A 1 119 ? -24.346 1.579 -11.269 1 96.11 119 SER A CA 1
ATOM 985 C C . SER A 1 119 ? -23.163 1.001 -10.5 1 96.11 119 SER A C 1
ATOM 987 O O . SER A 1 119 ? -23.017 1.245 -9.3 1 96.11 119 SER A O 1
ATOM 989 N N . GLU A 1 120 ? -22.357 0.239 -11.171 1 95.2 120 GLU A N 1
ATOM 990 C CA . GLU A 1 120 ? -21.165 -0.327 -10.547 1 95.2 120 GLU A CA 1
ATOM 991 C C . GLU A 1 120 ? -20.186 0.769 -10.135 1 95.2 120 GLU A C 1
ATOM 993 O O . GLU A 1 120 ? -19.604 0.712 -9.05 1 95.2 120 GLU A O 1
ATOM 998 N N . LYS A 1 121 ? -20.065 1.775 -10.992 1 95.22 121 LYS A N 1
ATOM 999 C CA . LYS A 1 121 ? -19.184 2.899 -10.687 1 95.22 121 LYS A CA 1
ATOM 1000 C C . LYS A 1 121 ? -19.69 3.683 -9.48 1 95.22 121 LYS A C 1
ATOM 1002 O O . LYS A 1 121 ? -18.899 4.13 -8.647 1 95.22 121 LYS A O 1
ATOM 1007 N N . GLU A 1 122 ? -20.931 3.811 -9.393 1 95.32 122 GLU A N 1
ATOM 1008 C CA . GLU A 1 122 ? -21.524 4.524 -8.266 1 95.32 122 GLU A CA 1
ATOM 1009 C C . GLU A 1 122 ? -21.276 3.786 -6.954 1 95.32 122 GLU A C 1
ATOM 1011 O O . GLU A 1 122 ? -20.981 4.409 -5.932 1 95.32 122 GLU A O 1
ATOM 1016 N N . ILE A 1 123 ? -21.374 2.476 -6.995 1 95.9 123 ILE A N 1
ATOM 1017 C CA . ILE A 1 123 ? -21.132 1.661 -5.81 1 95.9 123 ILE A CA 1
ATOM 1018 C C . ILE A 1 123 ? -19.678 1.809 -5.369 1 95.9 123 ILE A C 1
ATOM 1020 O O . ILE A 1 123 ? -19.395 1.95 -4.177 1 95.9 123 ILE A O 1
ATOM 1024 N N . LEU A 1 124 ? -18.809 1.797 -6.295 1 95.91 124 LEU A N 1
ATOM 1025 C CA . LEU A 1 124 ? -17.387 1.946 -6.003 1 95.91 124 LEU A CA 1
ATOM 1026 C C . LEU A 1 124 ? -17.102 3.302 -5.365 1 95.91 124 LEU A C 1
ATOM 1028 O O . LEU A 1 124 ? -16.433 3.378 -4.332 1 95.91 124 LEU A O 1
ATOM 1032 N N . GLU A 1 125 ? -17.62 4.301 -5.993 1 95.3 125 GLU A N 1
ATOM 1033 C CA . GLU A 1 125 ? -17.401 5.656 -5.497 1 95.3 125 GLU A CA 1
ATOM 1034 C C . GLU A 1 125 ? -17.942 5.819 -4.08 1 95.3 125 GLU A C 1
ATOM 1036 O O . GLU A 1 125 ? -17.262 6.366 -3.209 1 95.3 125 GLU A O 1
ATOM 1041 N N . GLN A 1 126 ? -19.095 5.313 -3.857 1 95.95 126 GLN A N 1
ATOM 1042 C CA . GLN A 1 126 ? -19.725 5.432 -2.547 1 95.95 126 GLN A CA 1
ATOM 1043 C C . GLN A 1 126 ? -18.927 4.684 -1.482 1 95.95 126 GLN A C 1
ATOM 1045 O O . GLN A 1 126 ? -18.742 5.185 -0.371 1 95.95 126 GLN A O 1
ATOM 1050 N N . ALA A 1 127 ? -18.522 3.531 -1.804 1 96.58 127 ALA A N 1
ATOM 1051 C CA . ALA A 1 127 ? -17.803 2.691 -0.849 1 96.58 127 ALA A CA 1
ATOM 1052 C C . ALA A 1 127 ? -16.477 3.331 -0.447 1 96.58 127 ALA A C 1
ATOM 1054 O O . ALA A 1 127 ? -16.162 3.425 0.742 1 96.58 127 ALA A O 1
ATOM 1055 N N . PHE A 1 128 ? -15.713 3.795 -1.429 1 96.35 128 PHE A N 1
ATOM 1056 C CA . PHE A 1 128 ? -14.41 4.39 -1.158 1 96.35 128 PHE A CA 1
ATOM 1057 C C . PHE A 1 128 ? -14.563 5.718 -0.425 1 96.35 128 PHE A C 1
ATOM 1059 O O . PHE A 1 128 ? -13.779 6.03 0.474 1 96.35 128 PHE A O 1
ATOM 1066 N N . GLU A 1 129 ? -15.551 6.442 -0.81 1 95.65 129 GLU A N 1
ATOM 1067 C CA . GLU A 1 129 ? -15.822 7.687 -0.097 1 95.65 129 GLU A CA 1
ATOM 1068 C C . GLU A 1 129 ? -16.213 7.418 1.354 1 95.65 129 GLU A C 1
ATOM 1070 O O . GLU A 1 129 ? -15.738 8.098 2.266 1 95.65 129 GLU A O 1
ATOM 1075 N N . LEU A 1 130 ? -17.065 6.445 1.517 1 95.46 130 LEU A N 1
ATOM 1076 C CA . LEU A 1 130 ? -17.537 6.084 2.849 1 95.46 130 LEU A CA 1
ATOM 1077 C C . LEU A 1 130 ? -16.376 5.652 3.738 1 95.46 130 LEU A C 1
ATOM 1079 O O . LEU A 1 130 ? -16.223 6.153 4.855 1 95.46 130 LEU A O 1
ATOM 1083 N N . LEU A 1 131 ? -15.567 4.749 3.309 1 95.35 131 LEU A N 1
ATOM 1084 C CA . LEU A 1 131 ? -14.463 4.235 4.113 1 95.35 131 LEU A CA 1
ATOM 1085 C C . LEU A 1 131 ? -13.435 5.328 4.387 1 95.35 131 LEU A C 1
ATOM 1087 O O . LEU A 1 131 ? -12.907 5.425 5.497 1 95.35 131 LEU A O 1
ATOM 1091 N N . SER A 1 132 ? -13.145 6.167 3.351 1 95.42 132 SER A N 1
ATOM 1092 C CA . SER A 1 132 ? -12.217 7.28 3.521 1 95.42 132 SER A CA 1
ATOM 1093 C C . SER A 1 132 ? -12.726 8.27 4.562 1 95.42 132 SER A C 1
ATOM 1095 O O . SER A 1 132 ? -11.966 8.721 5.422 1 95.42 132 SER A O 1
ATOM 1097 N N . LYS A 1 133 ? -13.979 8.577 4.494 1 94.42 133 LYS A N 1
ATOM 1098 C CA . LYS A 1 133 ? -14.587 9.514 5.435 1 94.42 133 LYS A CA 1
ATOM 1099 C C . LYS A 1 133 ? -14.54 8.969 6.86 1 94.42 133 LYS A C 1
ATOM 1101 O O . LYS A 1 133 ? -14.193 9.693 7.795 1 94.42 133 LYS A O 1
ATOM 1106 N N . GLU A 1 134 ? -14.887 7.736 7.031 1 93.08 134 GLU A N 1
ATOM 1107 C CA . GLU A 1 134 ? -14.866 7.124 8.356 1 93.08 134 GLU A CA 1
ATOM 1108 C C . GLU A 1 134 ? -13.445 7.052 8.907 1 93.08 134 GLU A C 1
ATOM 1110 O O . GLU A 1 134 ? -13.231 7.218 10.11 1 93.08 134 GLU A O 1
ATOM 1115 N N . ALA A 1 135 ? -12.493 6.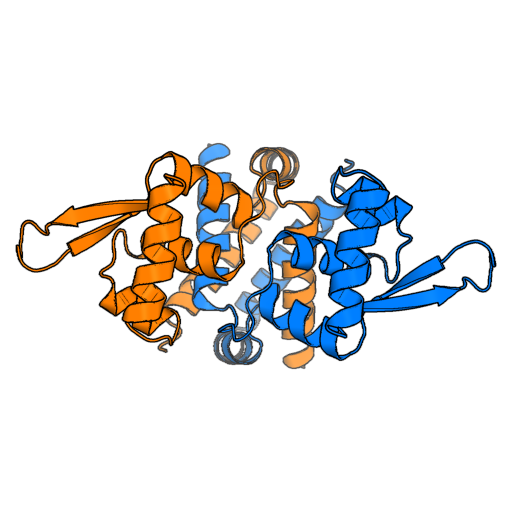76 8.034 1 93.02 135 ALA A N 1
ATOM 1116 C CA . ALA A 1 135 ? -11.093 6.711 8.447 1 93.02 135 ALA A CA 1
ATOM 1117 C C . ALA A 1 135 ? -10.619 8.074 8.942 1 93.02 135 ALA A C 1
ATOM 1119 O O . ALA A 1 135 ? -9.851 8.161 9.903 1 93.02 135 ALA A O 1
ATOM 1120 N N . LYS A 1 136 ? -11.031 9.113 8.321 1 91.37 136 LYS A N 1
ATOM 1121 C CA . LYS A 1 136 ? -10.65 10.475 8.685 1 91.37 136 LYS A CA 1
ATOM 1122 C C . LYS A 1 136 ? -11.219 10.859 10.048 1 91.37 136 LYS A C 1
ATOM 1124 O O . LYS A 1 136 ? -10.624 11.66 10.772 1 91.37 136 LYS A O 1
ATOM 1129 N N . GLN A 1 137 ? -12.303 10.28 10.33 1 86.93 137 GLN A N 1
ATOM 1130 C CA . GLN A 1 137 ? -12.96 10.584 11.597 1 86.93 137 GLN A CA 1
ATOM 1131 C C . GLN A 1 137 ? -12.377 9.75 12.733 1 86.93 137 GLN A C 1
ATOM 1133 O O . GLN A 1 137 ? -12.614 10.04 13.908 1 86.93 137 GLN A O 1
ATOM 1138 N N . TRP A 1 138 ? -11.725 8.687 12.181 1 74.88 138 TRP A N 1
ATOM 1139 C CA . TRP A 1 138 ? -11.18 7.791 13.196 1 74.88 138 TRP A CA 1
ATOM 1140 C C . TRP A 1 138 ? -10.204 8.529 14.107 1 74.88 138 TRP A C 1
ATOM 1142 O O . TRP A 1 138 ? -9.323 9.249 13.63 1 74.88 138 TRP A O 1
ATOM 1152 N N . GLN A 1 139 ? -10.694 9.28 15.03 1 62.21 139 GLN A N 1
ATOM 1153 C CA . GLN A 1 139 ? -9.932 9.998 16.046 1 62.21 139 GLN A CA 1
ATOM 1154 C C . GLN A 1 139 ? -8.835 9.116 16.635 1 62.21 139 GLN A C 1
ATOM 1156 O O . GLN A 1 139 ? -9.084 7.965 16.999 1 62.21 139 GLN A O 1
ATOM 1161 N N . PHE A 1 140 ? -7.572 9.313 15.982 1 46.3 140 PHE A N 1
ATOM 1162 C CA . PHE A 1 140 ? -6.481 8.775 16.786 1 46.3 140 PHE A CA 1
ATOM 1163 C C . PHE A 1 140 ? -6.552 9.299 18.215 1 46.3 140 PHE A C 1
ATOM 1165 O O . PHE A 1 140 ? -7.05 10.401 18.454 1 46.3 140 PHE A O 1
ATOM 1172 N N . MET B 1 1 ? -13.906 13.045 -17.926 1 63.7 1 MET B N 1
ATOM 1173 C CA . MET B 1 1 ? -14.901 12.553 -16.977 1 63.7 1 MET B CA 1
ATOM 1174 C C . MET B 1 1 ? -14.395 11.31 -16.253 1 63.7 1 MET B C 1
ATOM 1176 O O . MET B 1 1 ? -14.355 11.277 -15.022 1 63.7 1 MET B O 1
ATOM 1180 N N . GLU B 1 2 ? -13.718 10.397 -16.983 1 72.37 2 GLU B N 1
ATOM 1181 C CA . GLU B 1 2 ? -13.255 9.132 -16.421 1 72.37 2 GLU B CA 1
ATOM 1182 C C . GLU B 1 2 ? -11.945 9.313 -15.659 1 72.37 2 GLU B C 1
ATOM 1184 O O . GLU B 1 2 ? -11.741 8.699 -14.61 1 72.37 2 GLU B O 1
ATOM 1189 N N . MET B 1 3 ? -11.239 10.419 -16.091 1 80.55 3 MET B N 1
ATOM 1190 C CA . MET B 1 3 ? -9.955 10.677 -15.446 1 80.55 3 MET B CA 1
ATOM 1191 C C . MET B 1 3 ? -10.155 11.276 -14.057 1 80.55 3 MET B C 1
ATOM 1193 O O . MET B 1 3 ? -9.389 10.987 -13.136 1 80.55 3 MET B O 1
ATOM 1197 N N . ASP B 1 4 ? -11.188 11.943 -13.982 1 89.08 4 ASP B N 1
ATOM 1198 C CA . ASP B 1 4 ? -11.506 12.54 -12.688 1 89.08 4 ASP B CA 1
ATOM 1199 C C . ASP B 1 4 ? -11.944 11.476 -11.684 1 89.08 4 ASP B C 1
ATOM 1201 O O . ASP B 1 4 ? -11.577 11.535 -10.509 1 89.08 4 ASP B O 1
ATOM 1205 N N . PHE B 1 5 ? -12.645 10.485 -12.285 1 93.02 5 PHE B N 1
ATOM 1206 C CA . PHE B 1 5 ? -13.106 9.382 -11.449 1 93.02 5 PHE B CA 1
ATOM 1207 C C . PHE B 1 5 ? -11.928 8.565 -10.933 1 93.02 5 PHE B C 1
ATOM 1209 O O . PHE B 1 5 ? -11.857 8.251 -9.743 1 93.02 5 PHE B O 1
ATOM 1216 N N . ILE B 1 6 ? -11.018 8.362 -11.781 1 94.96 6 ILE B N 1
ATOM 1217 C CA . ILE B 1 6 ? -9.846 7.556 -11.456 1 94.96 6 ILE B CA 1
ATOM 1218 C C . ILE B 1 6 ? -8.972 8.298 -10.447 1 94.96 6 ILE B C 1
ATOM 1220 O O . ILE B 1 6 ? -8.481 7.703 -9.486 1 94.96 6 ILE B O 1
ATOM 1224 N N . ALA B 1 7 ? -8.845 9.57 -10.652 1 95.18 7 ALA B N 1
ATOM 1225 C CA . ALA B 1 7 ? -8.06 10.391 -9.734 1 95.18 7 ALA B CA 1
ATOM 1226 C C . ALA B 1 7 ? -8.686 10.409 -8.343 1 95.18 7 ALA B C 1
ATOM 1228 O O . ALA B 1 7 ? -7.981 10.298 -7.337 1 95.18 7 ALA B O 1
ATOM 1229 N N . LYS B 1 8 ? -9.936 10.491 -8.31 1 95.44 8 LYS B N 1
ATOM 1230 C CA . LYS B 1 8 ? -10.658 10.509 -7.041 1 95.44 8 LYS B CA 1
ATOM 1231 C C . LYS B 1 8 ? -10.547 9.166 -6.326 1 95.44 8 LYS B C 1
ATOM 1233 O O . LYS B 1 8 ? -10.353 9.118 -5.109 1 95.44 8 LYS B O 1
ATOM 1238 N N . LEU B 1 9 ? -10.679 8.108 -7.082 1 96.06 9 LEU B N 1
ATOM 1239 C CA . LEU B 1 9 ? -10.555 6.77 -6.513 1 96.06 9 LEU B CA 1
ATOM 1240 C C . LEU B 1 9 ? -9.167 6.559 -5.919 1 96.06 9 LEU B C 1
ATOM 1242 O O . LEU B 1 9 ? -9.034 6.023 -4.816 1 96.06 9 LEU B O 1
ATOM 1246 N N . ASN B 1 10 ? -8.147 7.038 -6.634 1 97.29 10 ASN B N 1
ATOM 1247 C CA . ASN B 1 10 ? -6.782 6.898 -6.14 1 97.29 10 ASN B CA 1
ATOM 1248 C C . ASN B 1 10 ? -6.537 7.774 -4.915 1 97.29 10 ASN B C 1
ATOM 1250 O O . ASN B 1 10 ? -5.782 7.395 -4.017 1 97.29 10 ASN B O 1
ATOM 1254 N N . GLN B 1 11 ? -7.186 8.913 -4.914 1 96.41 11 GLN B N 1
ATOM 1255 C CA . GLN B 1 11 ? -7.087 9.76 -3.73 1 96.41 11 GLN B CA 1
ATOM 1256 C C . GLN B 1 11 ? -7.684 9.068 -2.508 1 96.41 11 GLN B C 1
ATOM 1258 O O . GLN B 1 11 ? -7.083 9.07 -1.432 1 96.41 11 GLN B O 1
ATOM 1263 N N . GLN B 1 12 ? -8.811 8.426 -2.666 1 96.98 12 GLN B N 1
ATOM 1264 C CA . GLN B 1 12 ? -9.456 7.719 -1.565 1 96.98 12 GLN B CA 1
ATOM 1265 C C . GLN B 1 12 ? -8.66 6.48 -1.164 1 96.98 12 GLN B C 1
ATOM 1267 O O . GLN B 1 12 ? -8.541 6.169 0.022 1 96.98 12 GLN B O 1
ATOM 1272 N N . TRP B 1 13 ? -8.135 5.808 -2.172 1 97.38 13 TRP B N 1
ATOM 1273 C CA . TRP B 1 13 ? -7.284 4.65 -1.919 1 97.38 13 TRP B CA 1
ATOM 1274 C C . TRP B 1 13 ? -6.105 5.026 -1.027 1 97.38 13 TRP B C 1
ATOM 1276 O O . TRP B 1 13 ? -5.863 4.38 -0.004 1 97.38 13 TRP B O 1
ATOM 1286 N N . THR B 1 14 ? -5.428 6.128 -1.371 1 97.15 14 THR B N 1
ATOM 1287 C CA . THR B 1 14 ? -4.242 6.528 -0.621 1 97.15 14 THR B CA 1
ATOM 1288 C C . THR B 1 14 ? -4.63 7.101 0.739 1 97.15 14 THR B C 1
ATOM 1290 O O . THR B 1 14 ? -3.899 6.937 1.718 1 97.15 14 THR B O 1
ATOM 1293 N N . ASP B 1 15 ? -5.804 7.778 0.821 1 96.42 15 ASP B N 1
ATOM 1294 C CA . ASP B 1 15 ? -6.284 8.284 2.103 1 96.42 15 ASP B CA 1
ATOM 1295 C C . ASP B 1 15 ? -6.586 7.139 3.067 1 96.42 15 ASP B C 1
ATOM 1297 O O . ASP B 1 15 ? -6.204 7.189 4.238 1 96.42 15 ASP B O 1
ATOM 1301 N N . ILE B 1 16 ? -7.25 6.159 2.562 1 96.86 16 ILE B N 1
ATOM 1302 C CA . ILE B 1 16 ? -7.619 5.003 3.371 1 96.86 16 ILE B CA 1
ATOM 1303 C C . ILE B 1 16 ? -6.36 4.323 3.904 1 96.86 16 ILE B C 1
ATOM 1305 O O . ILE B 1 16 ? -6.255 4.047 5.101 1 96.86 16 ILE B O 1
ATOM 1309 N N . TYR B 1 17 ? -5.466 4.116 3.044 1 96.41 17 TYR B N 1
ATOM 1310 C CA . TYR B 1 17 ? -4.252 3.426 3.467 1 96.41 17 TYR B CA 1
ATOM 1311 C C . TYR B 1 17 ? -3.463 4.271 4.46 1 96.41 17 TYR B C 1
ATOM 1313 O O . TYR B 1 17 ? -2.945 3.753 5.452 1 96.41 17 TYR B O 1
ATOM 1321 N N . TYR B 1 18 ? -3.343 5.553 4.182 1 95.41 18 TYR B N 1
ATOM 1322 C CA . TYR B 1 18 ? -2.605 6.469 5.045 1 95.41 18 TYR B CA 1
ATOM 1323 C C . TYR B 1 18 ? -3.176 6.464 6.458 1 95.41 18 TYR B C 1
ATOM 1325 O O . TYR B 1 18 ? -2.427 6.443 7.437 1 95.41 18 TYR B O 1
ATOM 1333 N N . LEU B 1 19 ? -4.416 6.387 6.555 1 95.2 19 LEU B N 1
ATOM 1334 C CA . LEU B 1 19 ? -5.075 6.553 7.846 1 95.2 19 LEU B CA 1
ATOM 1335 C C . LEU B 1 19 ? -5.214 5.213 8.561 1 95.2 19 LEU B C 1
ATOM 1337 O O . LEU B 1 19 ? -5.267 5.165 9.793 1 95.2 19 LEU B O 1
ATOM 1341 N N . LEU B 1 20 ? -5.166 4.12 7.784 1 95.51 20 LEU B N 1
ATOM 1342 C CA . LEU B 1 20 ? -5.537 2.856 8.409 1 95.51 20 LEU B CA 1
ATOM 1343 C C . LEU B 1 20 ? -4.381 1.863 8.358 1 95.51 20 LEU B C 1
ATOM 1345 O O . LEU B 1 20 ? -4.521 0.718 8.792 1 95.51 20 LEU B O 1
ATOM 1349 N N . HIS B 1 21 ? -3.266 2.268 7.83 1 93.7 21 HIS B N 1
ATOM 1350 C CA . HIS B 1 21 ? -2.145 1.337 7.778 1 93.7 21 HIS B CA 1
ATOM 1351 C C . HIS B 1 21 ? -1.556 1.105 9.165 1 93.7 21 HIS B C 1
ATOM 1353 O O . HIS B 1 21 ? -1.81 1.88 10.09 1 93.7 21 HIS B O 1
ATOM 1359 N N . TYR B 1 22 ? -0.753 0.049 9.26 1 92.9 22 TYR B N 1
ATOM 1360 C CA . TYR B 1 22 ? -0.001 -0.214 10.481 1 92.9 22 TYR B CA 1
ATOM 1361 C C . TYR B 1 22 ? 1.167 0.755 10.621 1 92.9 22 TYR B C 1
ATOM 1363 O O . TYR B 1 22 ? 1.748 1.185 9.622 1 92.9 22 TYR B O 1
ATOM 1371 N N . LYS B 1 23 ? 1.46 1.101 11.853 1 85.18 23 LYS B N 1
ATOM 1372 C CA . LYS B 1 23 ? 2.735 1.771 12.096 1 85.18 23 LYS B CA 1
ATOM 1373 C C . LYS B 1 23 ? 3.896 0.784 12.029 1 85.18 23 LYS B C 1
ATOM 1375 O O . LYS B 1 23 ? 3.819 -0.313 12.586 1 85.18 23 LYS B O 1
ATOM 1380 N N . HIS B 1 24 ? 4.827 1.083 11.148 1 75.02 24 HIS B N 1
ATOM 1381 C CA . HIS B 1 24 ? 5.879 0.11 10.879 1 75.02 24 HIS B CA 1
ATOM 1382 C C . HIS B 1 24 ? 7.012 0.229 11.893 1 75.02 24 HIS B C 1
ATOM 1384 O O . HIS B 1 24 ? 7.359 1.334 12.316 1 75.02 24 HIS B O 1
ATOM 1390 N N . LYS B 1 25 ? 7.45 -0.982 12.197 1 69.99 25 LYS B N 1
ATOM 1391 C CA . LYS B 1 25 ? 8.633 -1.035 13.051 1 69.99 25 LYS B CA 1
ATOM 1392 C C . LYS B 1 25 ? 9.878 -1.393 12.244 1 69.99 25 LYS B C 1
ATOM 1394 O O . LYS B 1 25 ? 10.957 -0.848 12.484 1 69.99 25 LYS B O 1
ATOM 1399 N N . GLU B 1 26 ? 9.665 -2.296 11.281 1 72.91 26 GLU B N 1
ATOM 1400 C CA . GLU B 1 26 ? 10.781 -2.789 10.48 1 72.91 26 GLU B CA 1
ATOM 1401 C C . GLU B 1 26 ? 10.869 -2.054 9.145 1 72.91 26 GLU B C 1
ATOM 1403 O O . GLU B 1 26 ? 9.848 -1.794 8.506 1 72.91 26 GLU B O 1
ATOM 1408 N N . ASN B 1 27 ? 12.071 -1.706 8.877 1 80.46 27 ASN B N 1
ATOM 1409 C CA . ASN B 1 27 ? 12.294 -1.083 7.577 1 80.46 27 ASN B CA 1
ATOM 1410 C C . ASN B 1 27 ? 12.587 -2.123 6.5 1 80.46 27 ASN B C 1
ATOM 1412 O O . ASN B 1 27 ? 13.579 -2.85 6.586 1 80.46 27 ASN B O 1
ATOM 1416 N N . ILE B 1 28 ? 11.685 -2.38 5.656 1 88.85 28 ILE B N 1
ATOM 1417 C CA . ILE B 1 28 ? 11.789 -3.317 4.543 1 88.85 28 ILE B CA 1
ATOM 1418 C C . ILE B 1 28 ? 11.53 -2.587 3.227 1 88.85 28 ILE B C 1
ATOM 1420 O O . ILE B 1 28 ? 10.668 -1.708 3.157 1 88.85 28 ILE B O 1
ATOM 1424 N N . SER B 1 29 ? 12.34 -2.915 2.246 1 89.8 29 SER B N 1
ATOM 1425 C CA . SER B 1 29 ? 12.195 -2.246 0.957 1 89.8 29 SER B CA 1
ATOM 1426 C C . SER B 1 29 ? 10.867 -2.6 0.297 1 89.8 29 SER B C 1
ATOM 1428 O O . SER B 1 29 ? 10.305 -3.667 0.553 1 89.8 29 SER B O 1
ATOM 1430 N N . HIS B 1 30 ? 10.485 -1.769 -0.557 1 89.64 30 HIS B N 1
ATOM 1431 C CA . HIS B 1 30 ? 9.254 -2.005 -1.302 1 89.64 30 HIS B CA 1
ATOM 1432 C C . HIS B 1 30 ? 9.383 -3.226 -2.207 1 89.64 30 HIS B C 1
ATOM 1434 O O . HIS B 1 30 ? 8.429 -3.992 -2.364 1 89.64 30 HIS B O 1
ATOM 1440 N N . GLN B 1 31 ? 10.537 -3.479 -2.693 1 89.2 31 GLN B N 1
ATOM 1441 C CA . GLN B 1 31 ? 10.778 -4.63 -3.557 1 89.2 31 GLN B CA 1
ATOM 1442 C C . GLN B 1 31 ? 10.639 -5.938 -2.783 1 89.2 31 GLN B C 1
ATOM 1444 O O . GLN B 1 31 ? 10.081 -6.912 -3.294 1 89.2 31 GLN B O 1
ATOM 1449 N N . ALA B 1 32 ? 11.168 -5.886 -1.605 1 92.96 32 ALA B N 1
ATOM 1450 C CA . ALA B 1 32 ? 11.044 -7.069 -0.757 1 92.96 32 ALA B CA 1
ATOM 1451 C C . ALA B 1 32 ? 9.581 -7.373 -0.448 1 92.96 32 ALA B C 1
ATOM 1453 O O . ALA B 1 32 ? 9.158 -8.53 -0.494 1 92.96 32 ALA B O 1
ATOM 1454 N N . ILE B 1 33 ? 8.844 -6.357 -0.205 1 93.49 33 ILE B N 1
ATOM 1455 C CA . ILE B 1 33 ? 7.427 -6.513 0.105 1 93.49 33 ILE B CA 1
ATOM 1456 C C . ILE B 1 33 ? 6.688 -7.057 -1.116 1 93.49 33 ILE B C 1
ATOM 1458 O O . ILE B 1 33 ? 5.871 -7.973 -0.997 1 93.49 33 ILE B O 1
ATOM 1462 N N . ARG B 1 34 ? 7.002 -6.533 -2.275 1 93.09 34 ARG B N 1
ATOM 1463 C CA . ARG B 1 34 ? 6.371 -6.986 -3.51 1 93.09 34 ARG B CA 1
ATOM 1464 C C . ARG B 1 34 ? 6.688 -8.453 -3.781 1 93.09 34 ARG B C 1
ATOM 1466 O O . ARG B 1 34 ? 5.819 -9.21 -4.22 1 93.09 34 ARG B O 1
ATOM 1473 N N . LEU B 1 35 ? 7.894 -8.766 -3.528 1 94.48 35 LEU B N 1
ATOM 1474 C CA . LEU B 1 35 ? 8.309 -10.153 -3.709 1 94.48 35 LEU B CA 1
ATOM 1475 C C . LEU B 1 35 ? 7.543 -11.076 -2.767 1 94.48 35 LEU B C 1
ATOM 1477 O O . LEU B 1 35 ? 7.007 -12.101 -3.195 1 94.48 35 LEU B O 1
ATOM 1481 N N . MET B 1 36 ? 7.488 -10.703 -1.552 1 96.82 36 MET B N 1
ATOM 1482 C CA . MET B 1 36 ? 6.792 -11.509 -0.553 1 96.82 36 MET B CA 1
ATOM 1483 C C . MET B 1 36 ? 5.302 -11.594 -0.864 1 96.82 36 MET B C 1
ATOM 1485 O O . MET B 1 36 ? 4.677 -12.634 -0.647 1 96.82 36 MET B O 1
ATOM 1489 N N . GLN B 1 37 ? 4.775 -10.535 -1.334 1 96.32 37 GLN B N 1
ATOM 1490 C CA . GLN B 1 37 ? 3.365 -10.541 -1.71 1 96.32 37 GLN B CA 1
ATOM 1491 C C . GLN B 1 37 ? 3.1 -11.533 -2.838 1 96.32 37 GLN B C 1
ATOM 1493 O O . GLN B 1 37 ? 2.101 -12.255 -2.815 1 96.32 37 GLN B O 1
ATOM 1498 N N . HIS B 1 38 ? 3.996 -11.527 -3.811 1 96.44 38 HIS B N 1
ATOM 1499 C CA . HIS B 1 38 ? 3.856 -12.461 -4.922 1 96.44 38 HIS B CA 1
ATOM 1500 C C . HIS B 1 38 ? 3.905 -13.906 -4.436 1 96.44 38 HIS B C 1
ATOM 1502 O O . HIS B 1 38 ? 3.092 -14.734 -4.854 1 96.44 38 HIS B O 1
ATOM 1508 N N . ILE B 1 39 ? 4.773 -14.168 -3.553 1 97.65 39 ILE B N 1
ATOM 1509 C CA . ILE B 1 39 ? 4.894 -15.503 -2.978 1 97.65 39 ILE B CA 1
ATOM 1510 C C . ILE B 1 39 ? 3.598 -15.877 -2.263 1 97.65 39 ILE B C 1
ATOM 1512 O O . ILE B 1 39 ? 3.089 -16.988 -2.426 1 97.65 39 ILE B O 1
ATOM 1516 N N . GLU B 1 40 ? 3.079 -14.981 -1.497 1 97.3 40 GLU B N 1
ATOM 1517 C CA . GLU B 1 40 ? 1.844 -15.216 -0.754 1 97.3 40 GLU B CA 1
ATOM 1518 C C . GLU B 1 40 ? 0.684 -15.527 -1.696 1 97.3 40 GLU B C 1
ATOM 1520 O O . GLU B 1 40 ? -0.064 -16.481 -1.473 1 97.3 40 GLU B O 1
ATOM 1525 N N . LYS B 1 41 ? 0.575 -14.715 -2.732 1 96.03 41 LYS B N 1
ATOM 1526 C CA . LYS B 1 41 ? -0.555 -14.836 -3.648 1 96.03 41 LYS B CA 1
ATOM 1527 C C . LYS B 1 41 ? -0.47 -16.128 -4.457 1 96.03 41 LYS B C 1
ATOM 1529 O O . LYS B 1 41 ? -1.496 -16.719 -4.802 1 96.03 41 LYS B O 1
ATOM 1534 N N . GLN B 1 42 ? 0.759 -16.628 -4.626 1 95.12 42 GLN B N 1
ATOM 1535 C CA . GLN B 1 42 ? 0.958 -17.854 -5.391 1 95.12 42 GLN B CA 1
ATOM 1536 C C . GLN B 1 42 ? 1.051 -19.068 -4.47 1 95.12 42 GLN B C 1
ATOM 1538 O O . GLN B 1 42 ? 0.998 -20.209 -4.931 1 95.12 42 GLN B O 1
ATOM 1543 N N . GLY B 1 43 ? 1.179 -18.795 -3.201 1 94.71 43 GLY B N 1
ATOM 1544 C CA . GLY B 1 43 ? 1.431 -19.856 -2.239 1 94.71 43 GLY B CA 1
ATOM 1545 C C . GLY B 1 43 ? 2.901 -20.207 -2.11 1 94.71 43 GLY B C 1
ATOM 1546 O O . GLY B 1 43 ? 3.407 -20.387 -1 1 94.71 43 GLY B O 1
ATOM 1547 N N . GLU B 1 44 ? 3.52 -20.33 -3.194 1 94.26 44 GLU B N 1
ATOM 1548 C CA . GLU B 1 44 ? 4.953 -20.564 -3.343 1 94.26 44 GLU B CA 1
ATOM 1549 C C . GLU B 1 44 ? 5.441 -20.139 -4.725 1 94.26 44 GLU B C 1
ATOM 1551 O O . GLU B 1 44 ? 4.635 -19.857 -5.614 1 94.26 44 GLU B O 1
ATOM 1556 N N . ALA B 1 45 ? 6.773 -19.965 -4.8 1 96.05 45 ALA B N 1
ATOM 1557 C CA . ALA B 1 45 ? 7.304 -19.532 -6.09 1 96.05 45 ALA B CA 1
ATOM 1558 C C . ALA B 1 45 ? 8.737 -20.019 -6.285 1 96.05 45 ALA B C 1
ATOM 1560 O O . ALA B 1 45 ? 9.471 -20.213 -5.313 1 96.05 45 ALA B O 1
ATOM 1561 N N . THR B 1 46 ? 9.135 -20.206 -7.549 1 96.24 46 THR B N 1
ATOM 1562 C CA . THR B 1 46 ? 10.532 -20.472 -7.874 1 96.24 46 THR B CA 1
ATOM 1563 C C . THR B 1 46 ? 11.31 -19.168 -8.025 1 96.24 46 THR B C 1
ATOM 1565 O O . THR B 1 46 ? 10.718 -18.103 -8.213 1 96.24 46 THR B O 1
ATOM 1568 N N . ILE B 1 47 ? 12.567 -19.312 -7.964 1 95.77 47 ILE B N 1
ATOM 1569 C CA . ILE B 1 47 ? 13.407 -18.139 -8.178 1 95.77 47 ILE B CA 1
ATOM 1570 C C . ILE B 1 47 ? 13.155 -17.57 -9.572 1 95.77 47 ILE B C 1
ATOM 1572 O O . ILE B 1 47 ? 13.133 -16.351 -9.757 1 95.77 47 ILE B O 1
ATOM 1576 N N . GLY B 1 48 ? 12.974 -18.432 -10.483 1 96.01 48 GLY B N 1
ATOM 1577 C CA . GLY B 1 48 ? 12.676 -18.001 -11.839 1 96.01 48 GLY B CA 1
ATOM 1578 C C . GLY B 1 48 ? 11.394 -17.197 -11.942 1 96.01 48 GLY B C 1
ATOM 1579 O O . GLY B 1 48 ? 11.355 -16.164 -12.613 1 96.01 48 GLY B O 1
ATOM 1580 N N . ALA B 1 49 ? 10.364 -17.653 -11.297 1 95.9 49 ALA B N 1
ATOM 1581 C CA . ALA B 1 49 ? 9.084 -16.949 -11.286 1 95.9 49 ALA B CA 1
ATOM 1582 C C . ALA B 1 49 ? 9.213 -15.587 -10.61 1 95.9 49 ALA B C 1
ATOM 1584 O O . ALA B 1 49 ? 8.597 -14.61 -11.044 1 95.9 49 ALA B O 1
ATOM 1585 N N . LEU B 1 50 ? 9.992 -15.539 -9.573 1 95.92 50 LEU B N 1
ATOM 1586 C CA . LEU B 1 50 ? 10.21 -14.288 -8.856 1 95.92 50 LEU B CA 1
ATOM 1587 C C . LEU B 1 50 ? 10.983 -13.295 -9.717 1 95.92 50 LEU B C 1
ATOM 1589 O O . LEU B 1 50 ? 10.687 -12.098 -9.71 1 95.92 50 LEU B O 1
ATOM 1593 N N . ALA B 1 51 ? 11.938 -13.787 -10.463 1 95.49 51 ALA B N 1
ATOM 1594 C CA . ALA B 1 51 ? 12.711 -12.954 -11.38 1 95.49 51 ALA B CA 1
ATOM 1595 C C . ALA B 1 51 ? 11.814 -12.335 -12.448 1 95.49 51 ALA B C 1
ATOM 1597 O O . ALA B 1 51 ? 11.922 -11.143 -12.744 1 95.49 51 ALA B O 1
ATOM 1598 N N . GLU B 1 52 ? 10.936 -13.14 -12.952 1 94.81 52 GLU B N 1
ATOM 1599 C CA . GLU B 1 52 ? 9.988 -12.677 -13.961 1 94.81 52 GLU B CA 1
ATOM 1600 C C . GLU B 1 52 ? 9.043 -11.624 -13.388 1 94.81 52 GLU B C 1
ATOM 1602 O O . GLU B 1 52 ? 8.803 -10.59 -14.016 1 94.81 52 GLU B O 1
ATOM 1607 N N . TYR B 1 53 ? 8.591 -11.884 -12.219 1 92.53 53 TYR B N 1
ATOM 1608 C CA . TYR B 1 53 ? 7.658 -10.971 -11.568 1 92.53 53 TYR B CA 1
ATOM 1609 C C . TYR B 1 53 ? 8.301 -9.608 -11.336 1 92.53 53 TYR B C 1
ATOM 1611 O O . TYR B 1 53 ? 7.686 -8.572 -11.599 1 92.53 53 TYR B O 1
ATOM 1619 N N . LEU B 1 54 ? 9.536 -9.569 -10.857 1 90.54 54 LEU B N 1
ATOM 1620 C CA . LEU B 1 54 ? 10.238 -8.333 -10.528 1 90.54 54 LEU B CA 1
ATOM 1621 C C . LEU B 1 54 ? 10.905 -7.741 -11.765 1 90.54 54 LEU B C 1
ATOM 1623 O O . LEU B 1 54 ? 11.444 -6.633 -11.715 1 90.54 54 LEU B O 1
ATOM 1627 N N . SER B 1 55 ? 10.878 -8.466 -12.852 1 91.99 55 SER B N 1
ATOM 1628 C CA . SER B 1 55 ? 11.57 -8.053 -14.068 1 91.99 55 SER B CA 1
ATOM 1629 C C . SER B 1 55 ? 13.051 -7.802 -13.803 1 91.99 55 SER B C 1
ATOM 1631 O O . SER B 1 55 ? 13.585 -6.756 -14.18 1 91.99 55 SER B O 1
ATOM 1633 N N . VAL B 1 56 ? 13.691 -8.757 -13.135 1 92.9 56 VAL B N 1
ATOM 1634 C CA . VAL B 1 56 ? 15.121 -8.713 -12.848 1 92.9 56 VAL B CA 1
ATOM 1635 C C . VAL B 1 56 ? 15.773 -10.03 -13.264 1 92.9 56 VAL B C 1
ATOM 1637 O O . VAL B 1 56 ? 15.083 -10.976 -13.652 1 92.9 56 VAL B O 1
ATOM 1640 N N . SER B 1 57 ? 17.05 -10.059 -13.185 1 95.5 57 SER B N 1
ATOM 1641 C CA . SER B 1 57 ? 17.771 -11.285 -13.513 1 95.5 57 SER B CA 1
ATOM 1642 C C . SER B 1 57 ? 17.56 -12.353 -12.446 1 95.5 57 SER B C 1
ATOM 1644 O O . SER B 1 57 ? 17.214 -12.038 -11.305 1 95.5 57 SER B O 1
ATOM 1646 N N . HIS B 1 58 ? 17.774 -13.576 -12.85 1 96.36 58 HIS B N 1
ATOM 1647 C CA . HIS B 1 58 ? 17.705 -14.7 -11.922 1 96.36 58 HIS B CA 1
ATOM 1648 C C . HIS B 1 58 ? 18.641 -14.492 -10.736 1 96.36 58 HIS B C 1
ATOM 1650 O O . HIS B 1 58 ? 18.269 -14.766 -9.592 1 96.36 58 HIS B O 1
ATOM 1656 N N . ASN B 1 59 ? 19.801 -13.993 -11 1 97.09 59 ASN B N 1
ATOM 1657 C CA . ASN B 1 59 ? 20.788 -13.757 -9.952 1 97.09 59 ASN B CA 1
ATOM 1658 C C . ASN B 1 59 ? 20.305 -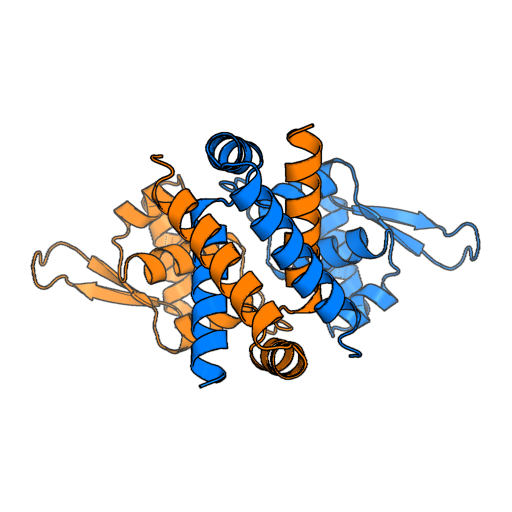12.709 -8.953 1 97.09 59 ASN B C 1
ATOM 1660 O O . ASN B 1 59 ? 20.45 -12.886 -7.743 1 97.09 59 ASN B O 1
ATOM 1664 N N . THR B 1 60 ? 19.742 -11.682 -9.475 1 94.41 60 THR B N 1
ATOM 1665 C CA . THR B 1 60 ? 19.226 -10.619 -8.618 1 94.41 60 THR B CA 1
ATOM 1666 C C . THR B 1 60 ? 18.086 -11.134 -7.745 1 94.41 60 THR B C 1
ATOM 1668 O O . THR B 1 60 ? 18.048 -10.867 -6.542 1 94.41 60 THR B O 1
ATOM 1671 N N . ALA B 1 61 ? 17.236 -11.86 -8.37 1 95.44 61 ALA B N 1
ATOM 1672 C CA . ALA B 1 61 ? 16.125 -12.439 -7.618 1 95.44 61 ALA B CA 1
ATOM 1673 C C . ALA B 1 61 ? 16.632 -13.393 -6.54 1 95.44 61 ALA B C 1
ATOM 1675 O O . ALA B 1 61 ? 16.105 -13.416 -5.425 1 95.44 61 ALA B O 1
ATOM 1676 N N . SER B 1 62 ? 17.611 -14.166 -6.876 1 96.68 62 SER B N 1
ATOM 1677 C CA . SER B 1 62 ? 18.201 -15.094 -5.917 1 96.68 62 SER B CA 1
ATOM 1678 C C . SER B 1 62 ? 18.805 -14.351 -4.73 1 96.68 62 SER B C 1
ATOM 1680 O O . SER B 1 62 ? 18.634 -14.764 -3.58 1 96.68 62 SER B O 1
ATOM 1682 N N . GLU B 1 63 ? 19.438 -13.299 -5.025 1 96.82 63 GLU B N 1
ATOM 1683 C CA . GLU B 1 63 ? 20.054 -12.493 -3.975 1 96.82 63 GLU B CA 1
ATOM 1684 C C . GLU B 1 63 ? 18.998 -11.871 -3.066 1 96.82 63 GLU B C 1
ATOM 1686 O O . GLU B 1 63 ? 19.154 -11.86 -1.843 1 96.82 63 GLU B O 1
ATOM 1691 N N . HIS B 1 64 ? 17.996 -11.339 -3.644 1 94.48 64 HIS B N 1
ATOM 1692 C CA . HIS B 1 64 ? 16.898 -10.784 -2.86 1 94.48 64 HIS B CA 1
ATOM 1693 C C . HIS B 1 64 ? 16.287 -11.838 -1.944 1 94.48 64 HIS B C 1
ATOM 1695 O O . HIS B 1 64 ? 16.047 -11.577 -0.763 1 94.48 64 HIS B O 1
ATOM 1701 N N . THR B 1 65 ? 16.103 -12.998 -2.512 1 96.9 65 THR B N 1
ATOM 1702 C CA . THR B 1 65 ? 15.507 -14.096 -1.759 1 96.9 65 THR B CA 1
ATOM 1703 C C . THR B 1 65 ? 16.421 -14.525 -0.614 1 96.9 65 THR B C 1
ATOM 1705 O O . THR B 1 65 ? 15.955 -14.773 0.5 1 96.9 65 THR B O 1
ATOM 1708 N N . LYS B 1 66 ? 17.678 -14.606 -0.879 1 97.33 66 LYS B N 1
ATOM 1709 C CA . LYS B 1 66 ? 18.654 -14.974 0.142 1 97.33 66 LYS B CA 1
ATOM 1710 C C . LYS B 1 66 ? 18.597 -14.017 1.329 1 97.33 66 LYS B C 1
ATOM 1712 O O . LYS B 1 66 ? 18.658 -14.446 2.483 1 97.33 66 LYS B O 1
ATOM 1717 N N . ARG B 1 67 ? 18.487 -12.777 1.072 1 96.55 67 ARG B N 1
ATOM 1718 C CA . ARG B 1 67 ? 18.394 -11.772 2.125 1 96.55 67 ARG B CA 1
ATOM 1719 C C . ARG B 1 67 ? 17.143 -11.98 2.971 1 96.55 67 ARG B C 1
ATOM 1721 O O . ARG B 1 67 ? 17.184 -11.839 4.195 1 96.55 67 ARG B O 1
ATOM 1728 N N . LEU B 1 68 ? 16.085 -12.36 2.357 1 97.35 68 LEU B N 1
ATOM 1729 C CA . LEU B 1 68 ? 14.827 -12.589 3.059 1 97.35 68 LEU B CA 1
ATOM 1730 C C . LEU B 1 68 ? 14.894 -13.862 3.895 1 97.35 68 LEU B C 1
ATOM 1732 O O . LEU B 1 68 ? 14.289 -13.938 4.967 1 97.35 68 LEU B O 1
ATOM 1736 N N . ILE B 1 69 ? 15.618 -14.822 3.398 1 97.83 69 ILE B N 1
ATOM 1737 C CA . ILE B 1 69 ? 15.823 -16.053 4.153 1 97.83 69 ILE B CA 1
ATOM 1738 C C . ILE B 1 69 ? 16.645 -15.76 5.406 1 97.83 69 ILE B C 1
ATOM 1740 O O . ILE B 1 69 ? 16.315 -16.231 6.497 1 97.83 69 ILE B O 1
ATOM 1744 N N . GLN B 1 70 ? 17.642 -14.997 5.224 1 97.58 70 GLN B N 1
ATOM 1745 C CA . GLN B 1 70 ? 18.504 -14.635 6.344 1 97.58 70 GLN B CA 1
ATOM 1746 C C . GLN B 1 70 ? 17.724 -13.88 7.417 1 97.58 70 GLN B C 1
ATOM 1748 O O . GLN B 1 70 ? 17.991 -14.034 8.61 1 97.58 70 GLN B O 1
ATOM 1753 N N . LYS B 1 71 ? 16.712 -13.138 7.031 1 96.07 71 LYS B N 1
ATOM 1754 C CA . LYS B 1 71 ? 15.887 -12.378 7.965 1 96.07 71 LYS B CA 1
ATOM 1755 C C . LYS B 1 71 ? 14.779 -13.247 8.554 1 96.07 71 LYS B C 1
ATOM 1757 O O . LYS B 1 71 ? 14.043 -12.807 9.44 1 96.07 71 LYS B O 1
ATOM 1762 N N . GLY B 1 72 ? 14.581 -14.426 7.975 1 97.38 72 GLY B N 1
ATOM 1763 C CA . GLY B 1 72 ? 13.598 -15.368 8.488 1 97.38 72 GLY B CA 1
ATOM 1764 C C . GLY B 1 72 ? 12.21 -15.154 7.914 1 97.38 72 GLY B C 1
ATOM 1765 O O . GLY B 1 72 ? 11.231 -15.702 8.423 1 97.38 72 GLY B O 1
ATOM 1766 N N . PHE B 1 73 ? 12.09 -14.4 6.821 1 97.63 73 PHE B N 1
ATOM 1767 C CA . PHE B 1 73 ? 10.783 -14.046 6.279 1 97.63 73 PHE B CA 1
ATOM 1768 C C . PHE B 1 73 ? 10.315 -15.088 5.27 1 97.63 73 PHE B C 1
ATOM 1770 O O . PHE B 1 73 ? 9.112 -15.282 5.083 1 97.63 73 PHE B O 1
ATOM 1777 N N . VAL B 1 74 ? 11.294 -15.683 4.559 1 98.1 74 VAL B N 1
ATOM 1778 C CA . VAL B 1 74 ? 10.98 -16.736 3.599 1 98.1 74 VAL B CA 1
ATOM 1779 C C . VAL B 1 74 ? 11.883 -17.943 3.842 1 98.1 74 VAL B C 1
ATOM 1781 O O . VAL B 1 74 ? 12.912 -17.832 4.513 1 98.1 74 VAL B O 1
ATOM 1784 N N . ALA B 1 75 ? 11.462 -19.061 3.357 1 98.04 75 ALA B N 1
ATOM 1785 C CA . ALA B 1 75 ? 12.216 -20.311 3.405 1 98.04 75 ALA B CA 1
ATOM 1786 C C . ALA B 1 75 ? 12.133 -21.054 2.075 1 98.04 75 ALA B C 1
ATOM 1788 O O . ALA B 1 75 ? 11.375 -20.662 1.184 1 98.04 75 ALA B O 1
ATOM 1789 N N . LYS B 1 76 ? 12.975 -22.018 1.976 1 95.61 76 LYS B N 1
ATOM 1790 C CA . LYS B 1 76 ? 13.012 -22.793 0.739 1 95.61 76 LYS B CA 1
ATOM 1791 C C . LYS B 1 76 ? 12.799 -24.278 1.014 1 95.61 76 LYS B C 1
ATOM 1793 O O . LYS B 1 76 ? 13.113 -24.765 2.102 1 95.61 76 LYS B O 1
ATOM 1798 N N . ARG B 1 77 ? 12.228 -24.91 0.098 1 93.54 77 ARG B N 1
ATOM 1799 C CA . ARG B 1 77 ? 12.106 -26.364 0.124 1 93.54 77 ARG B CA 1
ATOM 1800 C C . ARG B 1 77 ? 12.154 -26.943 -1.286 1 93.54 77 ARG B C 1
ATOM 1802 O O . ARG B 1 77 ? 11.833 -26.254 -2.256 1 93.54 77 ARG B O 1
ATOM 1809 N N . ARG B 1 78 ? 12.626 -28.158 -1.384 1 89.73 78 ARG B N 1
ATOM 1810 C CA . ARG B 1 78 ? 12.623 -28.833 -2.678 1 89.73 78 ARG B CA 1
ATOM 1811 C C . ARG B 1 78 ? 11.224 -29.322 -3.037 1 89.73 78 ARG B C 1
ATOM 1813 O O . ARG B 1 78 ? 10.481 -29.787 -2.169 1 89.73 78 ARG B O 1
ATOM 1820 N N . SER B 1 79 ? 10.936 -29.087 -4.305 1 84.53 79 SER B N 1
ATOM 1821 C CA . SER B 1 79 ? 9.635 -29.555 -4.771 1 84.53 79 SER B CA 1
ATOM 1822 C C . SER B 1 79 ? 9.539 -31.076 -4.706 1 84.53 79 SER B C 1
ATOM 1824 O O . SER B 1 79 ? 10.497 -31.778 -5.034 1 84.53 79 SER B O 1
ATOM 1826 N N . GLU B 1 80 ? 8.442 -31.507 -4.224 1 79.59 80 GLU B N 1
ATOM 1827 C CA . GLU B 1 80 ? 8.202 -32.946 -4.186 1 79.59 80 GLU B CA 1
ATOM 1828 C C . GLU B 1 80 ? 7.975 -33.505 -5.587 1 79.59 80 GLU B C 1
ATOM 1830 O O . GLU B 1 80 ? 8.292 -34.665 -5.858 1 79.59 80 GLU B O 1
ATOM 1835 N N . GLN B 1 81 ? 7.445 -32.624 -6.474 1 80.55 81 GLN B N 1
ATOM 1836 C CA . GLN B 1 81 ? 7.089 -33.032 -7.829 1 80.55 81 GLN B CA 1
ATOM 1837 C C . GLN B 1 81 ? 8.3 -32.979 -8.756 1 80.55 81 GLN B C 1
ATOM 1839 O O . GLN B 1 81 ? 8.379 -33.735 -9.727 1 80.55 81 GLN B O 1
ATOM 1844 N N . ASP B 1 82 ? 9.089 -32.107 -8.543 1 76.29 82 ASP B N 1
ATOM 1845 C CA . ASP B 1 82 ? 10.32 -31.919 -9.305 1 76.29 82 ASP B CA 1
ATOM 1846 C C . ASP B 1 82 ? 11.487 -31.566 -8.385 1 76.29 82 ASP B C 1
ATOM 1848 O O . ASP B 1 82 ? 11.652 -30.406 -8.002 1 76.29 82 ASP B O 1
ATOM 1852 N N . GLU B 1 83 ? 12.192 -32.518 -8.075 1 77.01 83 GLU B N 1
ATOM 1853 C CA . GLU B 1 83 ? 13.243 -32.393 -7.07 1 77.01 83 GLU B CA 1
ATOM 1854 C C . GLU B 1 83 ? 14.292 -31.368 -7.492 1 77.01 83 GLU B C 1
ATOM 1856 O O . GLU B 1 83 ? 15.072 -30.894 -6.664 1 77.01 83 GLU B O 1
ATOM 1861 N N . ARG B 1 84 ? 14.167 -31.027 -8.745 1 78.23 84 ARG B N 1
ATOM 1862 C CA . ARG B 1 84 ? 15.13 -30.04 -9.223 1 78.23 84 ARG B CA 1
ATOM 1863 C C . ARG B 1 84 ? 14.619 -28.621 -8.996 1 78.23 84 ARG B C 1
ATOM 1865 O O . ARG B 1 84 ? 15.392 -27.662 -9.049 1 78.23 84 ARG B O 1
ATOM 1872 N N . LYS B 1 85 ? 13.41 -28.565 -8.583 1 87.82 85 LYS B N 1
ATOM 1873 C CA . LYS B 1 85 ? 12.809 -27.248 -8.397 1 87.82 85 LYS B CA 1
ATOM 1874 C C . LYS B 1 85 ? 12.819 -26.842 -6.926 1 87.82 85 LYS B C 1
ATOM 1876 O O . LYS B 1 85 ? 12.425 -27.624 -6.058 1 87.82 85 LYS B O 1
ATOM 1881 N N . VAL B 1 86 ? 13.363 -25.778 -6.681 1 92.58 86 VAL B N 1
ATOM 1882 C CA . VAL B 1 86 ? 13.372 -25.198 -5.342 1 92.58 86 VAL B CA 1
ATOM 1883 C C . VAL B 1 86 ? 12.237 -24.185 -5.21 1 92.58 86 VAL B C 1
ATOM 1885 O O . VAL B 1 86 ? 12.093 -23.292 -6.049 1 92.58 86 VAL B O 1
ATOM 1888 N N . LEU B 1 87 ? 11.441 -24.425 -4.185 1 96.12 87 LEU B N 1
ATOM 1889 C CA . LEU B 1 87 ? 10.302 -23.545 -3.945 1 96.12 87 LEU B CA 1
ATOM 1890 C C . LEU B 1 87 ? 10.564 -22.632 -2.752 1 96.12 87 LEU B C 1
ATOM 1892 O O . LEU B 1 87 ? 11.113 -23.07 -1.738 1 96.12 87 LEU B O 1
ATOM 1896 N N . VAL B 1 88 ? 10.165 -21.423 -2.935 1 97.71 88 VAL B N 1
ATOM 1897 C CA . VAL B 1 88 ? 10.255 -20.416 -1.883 1 97.71 88 VAL B CA 1
ATOM 1898 C C . VAL B 1 88 ? 8.866 -20.137 -1.314 1 97.71 88 VAL B C 1
ATOM 1900 O O . VAL B 1 88 ? 7.895 -20.009 -2.063 1 97.71 88 VAL B O 1
ATOM 1903 N N . PHE B 1 89 ? 8.78 -20.103 0.038 1 97.88 89 PHE B N 1
ATOM 1904 C CA . PHE B 1 89 ? 7.497 -19.84 0.679 1 97.88 89 PHE B CA 1
ATOM 1905 C C . PHE B 1 89 ? 7.67 -18.913 1.877 1 97.88 89 PHE B C 1
ATOM 1907 O O . PHE B 1 89 ? 8.781 -18.748 2.385 1 97.88 89 PHE B O 1
ATOM 1914 N N . LEU B 1 90 ? 6.587 -18.342 2.298 1 98.21 90 LEU B N 1
ATOM 1915 C CA . LEU B 1 90 ? 6.64 -17.443 3.446 1 98.21 90 LEU B CA 1
ATOM 1916 C C . LEU B 1 90 ? 6.667 -18.229 4.752 1 98.21 90 LEU B C 1
ATOM 1918 O O . LEU B 1 90 ? 5.961 -19.23 4.894 1 98.21 90 LEU B O 1
ATOM 1922 N N . THR B 1 91 ? 7.477 -17.761 5.679 1 98.25 91 THR B N 1
ATOM 1923 C CA . THR B 1 91 ? 7.379 -18.25 7.05 1 98.25 91 THR B CA 1
ATOM 1924 C C . THR B 1 91 ? 6.253 -17.541 7.797 1 98.25 91 THR B C 1
ATOM 1926 O O . THR B 1 91 ? 5.613 -16.638 7.254 1 98.25 91 THR B O 1
ATOM 1929 N N . GLN B 1 92 ? 6.016 -17.972 9.053 1 97.7 92 GLN B N 1
ATOM 1930 C CA . GLN B 1 92 ? 5.03 -17.282 9.878 1 97.7 92 GLN B CA 1
ATOM 1931 C C . GLN B 1 92 ? 5.441 -15.835 10.134 1 97.7 92 GLN B C 1
ATO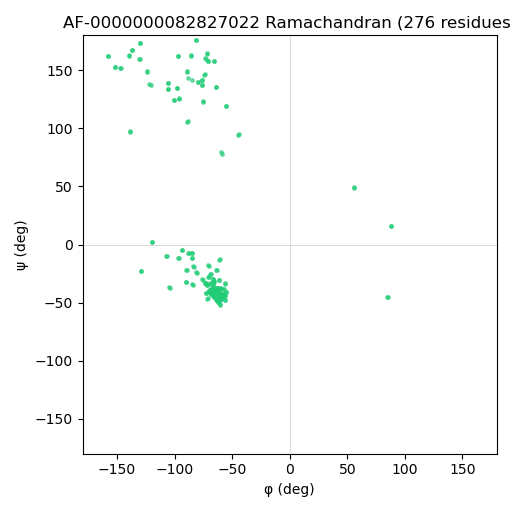M 1933 O O . GLN B 1 92 ? 4.603 -14.932 10.105 1 97.7 92 GLN B O 1
ATOM 1938 N N . GLU B 1 93 ? 6.686 -15.635 10.35 1 96.58 93 GLU B N 1
ATOM 1939 C CA . GLU B 1 93 ? 7.207 -14.286 10.548 1 96.58 93 GLU B CA 1
ATOM 1940 C C . GLU B 1 93 ? 7.056 -13.444 9.284 1 96.58 93 GLU B C 1
ATOM 1942 O O . GLU B 1 93 ? 6.67 -12.276 9.352 1 96.58 93 GLU B O 1
ATOM 1947 N N . GLY B 1 94 ? 7.318 -14.049 8.158 1 96.97 94 GLY B N 1
ATOM 1948 C CA . GLY B 1 94 ? 7.159 -13.368 6.882 1 96.97 94 GLY B CA 1
ATOM 1949 C C . GLY B 1 94 ? 5.732 -12.927 6.615 1 96.97 94 GLY B C 1
ATOM 1950 O O . GLY B 1 94 ? 5.501 -11.821 6.123 1 96.97 94 GLY B O 1
ATOM 1951 N N . ARG B 1 95 ? 4.817 -13.777 7.024 1 96.89 95 ARG B N 1
ATOM 1952 C CA . ARG B 1 95 ? 3.404 -13.453 6.85 1 96.89 95 ARG B CA 1
ATOM 1953 C C . ARG B 1 95 ? 2.997 -12.282 7.738 1 96.89 95 ARG B C 1
ATOM 1955 O O . ARG B 1 95 ? 2.242 -11.406 7.311 1 96.89 95 ARG B O 1
ATOM 1962 N N . SER B 1 96 ? 3.522 -12.301 8.89 1 95.29 96 SER B N 1
ATOM 1963 C CA . SER B 1 96 ? 3.218 -11.232 9.836 1 95.29 96 SER B CA 1
ATOM 1964 C C . SER 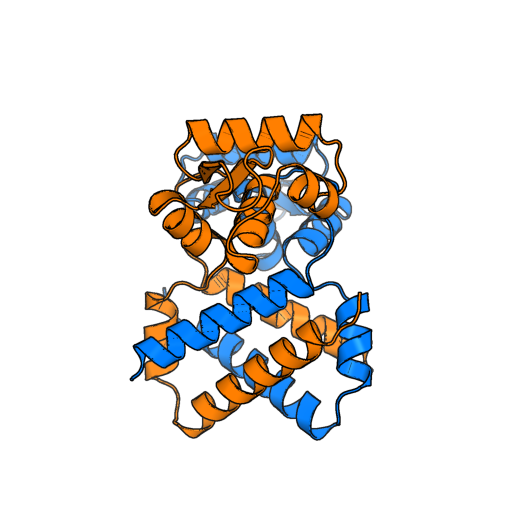B 1 96 ? 3.754 -9.892 9.346 1 95.29 96 SER B C 1
ATOM 1966 O O . SER B 1 96 ? 3.047 -8.882 9.385 1 95.29 96 SER B O 1
ATOM 1968 N N . ILE B 1 97 ? 4.939 -9.912 8.813 1 94.49 97 ILE B N 1
ATOM 1969 C CA . ILE B 1 97 ? 5.569 -8.697 8.309 1 94.49 97 ILE B CA 1
ATOM 1970 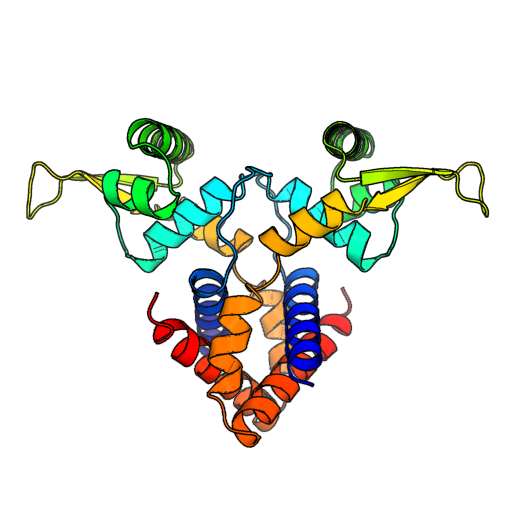C C . ILE B 1 97 ? 4.818 -8.2 7.075 1 94.49 97 ILE B C 1
ATOM 1972 O O . ILE B 1 97 ? 4.548 -7.004 6.945 1 94.49 97 ILE B O 1
ATOM 1976 N N . LEU B 1 98 ? 4.488 -9.082 6.269 1 95.71 98 LEU B N 1
ATOM 1977 C CA . LEU B 1 98 ? 3.764 -8.732 5.051 1 95.71 98 LEU B CA 1
ATOM 1978 C C . LEU B 1 98 ? 2.42 -8.094 5.382 1 95.71 98 LEU B C 1
ATOM 1980 O O . LEU B 1 98 ? 2.045 -7.081 4.787 1 95.71 98 LEU B O 1
ATOM 1984 N N . GLU B 1 99 ? 1.736 -8.672 6.312 1 95.27 99 GLU B N 1
ATOM 1985 C CA . GLU B 1 99 ? 0.452 -8.139 6.758 1 95.27 99 GLU B CA 1
ATOM 1986 C C . GLU B 1 99 ? 0.584 -6.69 7.216 1 95.27 99 GLU B C 1
ATOM 1988 O O . GLU B 1 99 ? -0.198 -5.83 6.807 1 95.27 99 GLU B O 1
ATOM 1993 N N . GLN B 1 100 ? 1.566 -6.417 7.937 1 93.85 100 GLN B N 1
ATOM 1994 C CA . GLN B 1 100 ? 1.761 -5.09 8.512 1 93.85 100 GLN B CA 1
ATOM 1995 C C . GLN B 1 100 ? 2.12 -4.071 7.433 1 93.85 100 GLN B C 1
ATOM 1997 O O . GLN B 1 100 ? 1.94 -2.867 7.625 1 93.85 100 GLN B O 1
ATOM 2002 N N . HIS B 1 101 ? 2.548 -4.568 6.307 1 94.27 101 HIS B N 1
ATOM 2003 C CA . HIS B 1 101 ? 3.032 -3.64 5.291 1 94.27 101 HIS B CA 1
ATOM 2004 C C . HIS B 1 101 ? 2.041 -3.521 4.137 1 94.27 101 HIS B C 1
ATOM 2006 O O . HIS B 1 101 ? 2.174 -2.637 3.288 1 94.27 101 HIS B O 1
ATOM 2012 N N . THR B 1 102 ? 1.008 -4.387 4.097 1 95.41 102 THR B N 1
ATOM 2013 C CA . THR B 1 102 ? 0.165 -4.376 2.907 1 95.41 102 THR B CA 1
ATOM 2014 C C . THR B 1 102 ? -1.309 -4.273 3.289 1 95.41 102 THR B C 1
ATOM 2016 O O . THR B 1 102 ? -2.141 -3.872 2.472 1 95.41 102 THR B O 1
ATOM 2019 N N . GLN B 1 103 ? -1.648 -4.671 4.51 1 96.77 103 GLN B N 1
ATOM 2020 C CA . GLN B 1 103 ? -3.046 -4.687 4.928 1 96.77 103 GLN B CA 1
ATOM 2021 C C . GLN B 1 103 ? -3.399 -3.427 5.714 1 96.77 103 GLN B C 1
ATOM 2023 O O . GLN B 1 103 ? -2.512 -2.723 6.199 1 96.77 103 GLN B O 1
ATOM 2028 N N . LEU B 1 104 ? -4.687 -3.202 5.807 1 96.77 104 LEU B N 1
ATOM 2029 C CA . LEU B 1 104 ? -5.199 -2.209 6.745 1 96.77 104 LEU B CA 1
ATOM 2030 C C . LEU B 1 104 ? -5.18 -2.748 8.171 1 96.77 104 LEU B C 1
ATOM 2032 O O . LEU B 1 104 ? -5.443 -3.932 8.396 1 96.77 104 LEU B O 1
ATOM 2036 N N . ASP B 1 105 ? -4.84 -1.875 9.063 1 96.11 105 ASP B N 1
ATOM 2037 C CA . ASP B 1 105 ? -4.798 -2.236 10.477 1 96.11 105 ASP B CA 1
ATOM 2038 C C . ASP B 1 105 ? -6.14 -2.799 10.94 1 96.11 105 ASP B C 1
ATOM 2040 O O . ASP B 1 105 ? -7.145 -2.086 10.961 1 96.11 105 ASP B O 1
ATOM 2044 N N . LYS B 1 106 ? -6.172 -3.997 11.394 1 95.34 106 LYS B N 1
ATOM 2045 C CA . LYS B 1 106 ? -7.409 -4.709 11.702 1 95.34 106 LYS B CA 1
ATOM 2046 C C . LYS B 1 106 ? -8.132 -4.068 12.883 1 95.34 106 LYS B C 1
ATOM 2048 O O . LYS B 1 106 ? -9.364 -4.041 12.923 1 95.34 106 LYS B O 1
ATOM 2053 N N . GLU B 1 107 ? -7.379 -3.511 13.809 1 93.96 107 GLU B N 1
ATOM 2054 C CA . GLU B 1 107 ? -8.007 -2.877 14.964 1 93.96 107 GLU B CA 1
ATOM 2055 C C . GLU B 1 107 ? -8.675 -1.561 14.575 1 93.96 107 GLU B C 1
ATOM 2057 O O . GLU B 1 107 ? -9.787 -1.268 15.02 1 93.96 107 GLU B O 1
ATOM 2062 N N . LYS B 1 108 ? -7.997 -0.79 13.746 1 93.75 108 LYS B N 1
ATOM 2063 C CA . LYS B 1 108 ? -8.597 0.446 13.252 1 93.75 108 LYS B CA 1
ATOM 2064 C C . LYS B 1 108 ? -9.84 0.157 12.415 1 93.75 108 LYS B C 1
ATOM 2066 O O . LYS B 1 108 ? -10.87 0.815 12.576 1 93.75 108 LYS B O 1
ATOM 2071 N N . LEU B 1 109 ? -9.716 -0.823 11.592 1 94.69 109 LEU B N 1
ATOM 2072 C CA . LEU B 1 109 ? -10.816 -1.203 10.712 1 94.69 109 LEU B CA 1
ATOM 2073 C C . LEU B 1 109 ? -12.015 -1.69 11.518 1 94.69 109 LEU B C 1
ATOM 2075 O O . LEU B 1 109 ? -13.159 -1.362 11.197 1 94.69 109 LEU B O 1
ATOM 2079 N N . LYS B 1 110 ? -11.707 -2.45 12.497 1 94.49 110 LYS B N 1
ATOM 2080 C CA . LYS B 1 110 ? -12.767 -2.975 13.353 1 94.49 110 LYS B CA 1
ATOM 2081 C C . LYS B 1 110 ? -13.574 -1.845 13.986 1 94.49 110 LYS B C 1
ATOM 2083 O O . LYS B 1 110 ? -14.806 -1.877 13.983 1 94.49 110 LYS B O 1
ATOM 2088 N N . GLU B 1 111 ? -12.911 -0.843 14.489 1 93.79 111 GLU B N 1
ATOM 2089 C CA . GLU B 1 111 ? -13.57 0.29 15.133 1 93.79 111 GLU B CA 1
ATOM 2090 C C . GLU B 1 111 ? -14.454 1.047 14.146 1 93.79 111 GLU B C 1
ATOM 2092 O O . GLU B 1 111 ? -15.563 1.46 14.489 1 93.79 111 GLU B O 1
ATOM 2097 N N . ILE B 1 112 ? -13.994 1.16 12.992 1 93.52 112 ILE B N 1
ATOM 2098 C CA . ILE B 1 112 ? -14.722 1.892 11.961 1 93.52 112 ILE B CA 1
ATOM 2099 C C . ILE B 1 112 ? -15.942 1.087 11.52 1 93.52 112 ILE B C 1
ATOM 2101 O O . ILE B 1 112 ? -17.049 1.624 11.432 1 93.52 112 ILE B O 1
ATOM 2105 N N . ILE B 1 113 ? -15.741 -0.186 11.272 1 93.19 113 ILE B N 1
ATOM 2106 C CA . ILE B 1 113 ? -16.777 -1.056 10.726 1 93.19 113 ILE B CA 1
ATOM 2107 C C . ILE B 1 113 ? -17.896 -1.231 11.75 1 93.19 113 ILE B C 1
ATOM 2109 O O . ILE B 1 113 ? -19.073 -1.305 11.386 1 93.19 113 ILE B O 1
ATOM 2113 N N . GLU B 1 114 ? -17.551 -1.254 12.963 1 92.23 114 GLU B N 1
ATOM 2114 C CA . GLU B 1 114 ? -18.527 -1.429 14.034 1 92.23 114 GLU B CA 1
ATOM 2115 C C . GLU B 1 114 ? -19.506 -0.26 14.085 1 92.23 114 GLU B C 1
ATOM 2117 O O . GLU B 1 114 ? -20.628 -0.403 14.574 1 92.23 114 GLU B O 1
ATOM 2122 N N . ARG B 1 115 ? -19.145 0.863 13.561 1 91.94 115 ARG B N 1
ATOM 2123 C CA . ARG B 1 115 ? -19.984 2.056 13.589 1 91.94 115 ARG B CA 1
ATOM 2124 C C . ARG B 1 115 ? -20.827 2.163 12.323 1 91.94 115 ARG B C 1
ATOM 2126 O O . ARG B 1 115 ? -21.698 3.029 12.222 1 91.94 115 ARG B O 1
ATOM 2133 N N . MET B 1 116 ? -20.606 1.279 11.429 1 93.12 116 MET B N 1
ATOM 2134 C CA . MET B 1 116 ? -21.307 1.336 10.149 1 93.12 116 MET B CA 1
ATOM 2135 C C . MET B 1 116 ? -22.621 0.566 10.214 1 93.12 116 MET B C 1
ATOM 2137 O O . MET B 1 116 ? -22.714 -0.456 10.898 1 93.12 116 MET B O 1
ATOM 2141 N N . SER B 1 117 ? -23.566 1.01 9.488 1 95.69 117 SER B N 1
ATOM 2142 C CA . SER B 1 117 ? -24.83 0.296 9.343 1 95.69 117 SER B CA 1
ATOM 2143 C C . SER B 1 117 ? -24.666 -0.948 8.476 1 95.69 117 SER B C 1
ATOM 2145 O O . SER B 1 117 ? -23.697 -1.064 7.724 1 95.69 117 SER B O 1
ATOM 2147 N N . PRO B 1 118 ? -25.581 -1.913 8.564 1 95.2 118 PRO B N 1
ATOM 2148 C CA . PRO B 1 118 ? -25.531 -3.091 7.695 1 95.2 118 PRO B CA 1
ATOM 2149 C C . PRO B 1 118 ? -25.527 -2.729 6.211 1 95.2 118 PRO B C 1
ATOM 2151 O O . PRO B 1 118 ? -24.837 -3.373 5.417 1 95.2 118 PRO B O 1
ATOM 2154 N N . SER B 1 119 ? -26.232 -1.639 5.909 1 96.1 119 SER B N 1
ATOM 2155 C CA . SER B 1 119 ? -26.288 -1.211 4.514 1 96.1 119 SER B CA 1
ATOM 2156 C C . SER B 1 119 ? -24.942 -0.664 4.05 1 96.1 119 SER B C 1
ATOM 2158 O O . SER B 1 119 ? -24.522 -0.915 2.918 1 96.1 119 SER B O 1
ATOM 2160 N N . GLU B 1 120 ? -24.305 0.074 4.903 1 95.18 120 GLU B N 1
ATOM 2161 C CA . GLU B 1 120 ? -22.986 0.609 4.582 1 95.18 120 GLU B CA 1
ATOM 2162 C C . GLU B 1 120 ? -21.962 -0.51 4.412 1 95.18 120 GLU B C 1
ATOM 2164 O O . GLU B 1 120 ? -21.139 -0.471 3.496 1 95.18 120 GLU B O 1
ATOM 2169 N N . LYS B 1 121 ? -22.065 -1.507 5.267 1 95.16 121 LYS B N 1
ATOM 2170 C CA . LYS B 1 121 ? -21.163 -2.652 5.178 1 95.16 121 LYS B CA 1
ATOM 2171 C C . LYS B 1 121 ? -21.386 -3.429 3.884 1 95.16 121 LYS B C 1
ATOM 2173 O O . LYS B 1 121 ? -20.43 -3.896 3.262 1 95.16 121 LYS B O 1
ATOM 2178 N N . GLU B 1 122 ? -22.572 -3.537 3.515 1 95.34 122 GLU B N 1
ATOM 2179 C CA . GLU B 1 122 ? -22.896 -4.239 2.276 1 95.34 122 GLU B CA 1
ATOM 2180 C C . GLU B 1 122 ? -22.326 -3.51 1.063 1 95.34 122 GLU B C 1
ATOM 2182 O O . GLU B 1 122 ? -21.808 -4.141 0.139 1 95.34 122 GLU B O 1
ATOM 2187 N N . ILE B 1 123 ? -22.411 -2.197 1.077 1 95.89 123 ILE B N 1
ATOM 2188 C CA . ILE B 1 123 ? -21.876 -1.39 -0.014 1 95.89 123 ILE B CA 1
ATOM 2189 C C . ILE B 1 123 ? -20.362 -1.573 -0.097 1 95.89 123 ILE B C 1
ATOM 2191 O O . ILE B 1 123 ? -19.808 -1.724 -1.189 1 95.89 123 ILE B O 1
ATOM 2195 N N . LEU B 1 124 ? -19.728 -1.586 1.008 1 95.95 124 LEU B N 1
ATOM 2196 C CA . LEU B 1 124 ? -18.281 -1.77 1.062 1 95.95 124 LEU B CA 1
ATOM 2197 C C . LEU B 1 124 ? -17.886 -3.133 0.506 1 95.95 124 LEU B C 1
ATOM 2199 O O . LEU B 1 124 ? -16.992 -3.228 -0.338 1 95.95 124 LEU B O 1
ATOM 2203 N N . GLU B 1 125 ? -18.566 -4.11 0.99 1 95.31 125 GLU B N 1
ATOM 2204 C CA . GLU B 1 125 ? -18.268 -5.472 0.557 1 95.31 125 GLU B CA 1
ATOM 2205 C C . GLU B 1 125 ? -18.459 -5.626 -0.95 1 95.31 125 GLU B C 1
ATOM 2207 O O . GLU B 1 125 ? -17.603 -6.19 -1.635 1 95.31 125 GLU B O 1
ATOM 2212 N N . GLN B 1 126 ? -19.51 -5.096 -1.443 1 96 126 GLN B N 1
ATOM 2213 C CA . GLN B 1 126 ? -19.812 -5.203 -2.867 1 96 126 GLN B CA 1
ATOM 2214 C C . GLN B 1 126 ? -18.766 -4.476 -3.707 1 96 126 GLN B C 1
ATOM 2216 O O . GLN B 1 126 ? -18.331 -4.984 -4.743 1 96 126 GLN B O 1
ATOM 2221 N N . ALA B 1 127 ? -18.419 -3.332 -3.295 1 96.61 127 ALA B N 1
ATOM 2222 C CA . ALA B 1 127 ? -17.474 -2.511 -4.048 1 96.61 127 ALA B CA 1
ATOM 2223 C C . ALA B 1 127 ? -16.105 -3.181 -4.124 1 96.61 127 ALA B C 1
ATOM 2225 O O . ALA B 1 127 ? -15.517 -3.284 -5.203 1 96.61 127 ALA B O 1
ATOM 2226 N N . PHE B 1 128 ? -15.611 -3.657 -2.993 1 96.32 128 PHE B N 1
ATOM 2227 C CA . PHE B 1 128 ? -14.293 -4.279 -2.949 1 96.32 128 PHE B CA 1
ATOM 2228 C C . PHE B 1 128 ? -14.296 -5.607 -3.697 1 96.32 128 PHE B C 1
ATOM 2230 O O . PHE B 1 128 ? -13.327 -5.941 -4.382 1 96.32 128 PHE B O 1
ATOM 2237 N N . GLU B 1 129 ? -15.368 -6.305 -3.557 1 95.73 129 GLU B N 1
ATOM 2238 C CA . GLU B 1 129 ? -15.488 -7.546 -4.316 1 95.73 129 GLU B CA 1
ATOM 2239 C C . GLU B 1 129 ? -15.516 -7.274 -5.818 1 95.73 129 GLU B C 1
ATOM 2241 O O . GLU B 1 129 ? -14.853 -7.967 -6.592 1 95.73 129 GLU B O 1
ATOM 2246 N N . LEU B 1 130 ? -16.283 -6.289 -6.175 1 95.56 130 LEU B N 1
ATOM 2247 C CA . LEU B 1 130 ? -16.413 -5.922 -7.58 1 95.56 130 LEU B CA 1
ATOM 2248 C C . LEU B 1 130 ? -15.064 -5.518 -8.165 1 95.56 130 LEU B C 1
ATOM 2250 O O . LEU B 1 130 ? -14.66 -6.025 -9.214 1 95.56 130 LEU B O 1
ATOM 2254 N N . LEU B 1 131 ? -14.359 -4.637 -7.555 1 95.36 131 LEU B N 1
ATOM 2255 C CA . LEU B 1 131 ? -13.083 -4.15 -8.068 1 95.36 131 LEU B CA 1
ATOM 2256 C C . LEU B 1 131 ? -12.045 -5.267 -8.091 1 95.36 131 LEU B C 1
ATOM 2258 O O . LEU B 1 131 ? -11.267 -5.378 -9.042 1 95.36 131 LEU B O 1
ATOM 2262 N N . SER B 1 132 ? -12.031 -6.106 -7.019 1 95.49 132 SER B N 1
ATOM 2263 C CA . SER B 1 132 ? -11.115 -7.241 -6.965 1 95.49 132 SER B CA 1
ATOM 2264 C C . SER B 1 132 ? -11.383 -8.222 -8.101 1 95.49 132 SER B C 1
ATOM 2266 O O . SER B 1 132 ? -10.45 -8.693 -8.755 1 95.49 132 SER B O 1
ATOM 2268 N N . LYS B 1 133 ? -12.621 -8.496 -8.34 1 94.5 133 LYS B N 1
ATOM 2269 C CA . LYS B 1 133 ? -13.008 -9.42 -9.402 1 94.5 133 LYS B CA 1
ATOM 2270 C C . LYS B 1 133 ? -12.608 -8.88 -10.773 1 94.5 133 LYS B C 1
ATOM 2272 O O . LYS B 1 133 ? -12.063 -9.613 -11.6 1 94.5 133 LYS B O 1
ATOM 2277 N N . GLU B 1 134 ? -12.877 -7.642 -11.007 1 93.17 134 GLU B N 1
ATOM 2278 C CA . GLU B 1 134 ? -12.523 -7.034 -12.287 1 93.17 134 GLU B CA 1
ATOM 2279 C C . GLU B 1 134 ? -11.01 -6.996 -12.48 1 93.17 134 GLU B C 1
ATOM 2281 O O . GLU B 1 134 ? -10.517 -7.169 -13.597 1 93.17 134 GLU B O 1
ATOM 2286 N N . ALA B 1 135 ? -10.286 -6.72 -11.41 1 93.09 135 ALA B N 1
ATOM 2287 C CA . ALA B 1 135 ? -8.827 -6.705 -11.476 1 93.09 135 ALA B CA 1
ATOM 2288 C C . ALA B 1 135 ? -8.28 -8.08 -11.847 1 93.09 135 ALA B C 1
ATOM 2290 O O . ALA B 1 135 ? -7.306 -8.186 -12.597 1 93.09 135 ALA B O 1
ATOM 2291 N N . LYS B 1 136 ? -8.858 -9.111 -11.345 1 91.38 136 LYS B N 1
ATOM 2292 C CA . LYS B 1 136 ? -8.432 -10.482 -11.612 1 91.38 136 LYS B CA 1
ATOM 2293 C C . LYS B 1 136 ? -8.669 -10.856 -13.072 1 91.38 136 LYS B C 1
ATOM 2295 O O . LYS B 1 136 ? -7.937 -11.673 -13.635 1 91.38 136 LYS B O 1
ATOM 2300 N N . GLN B 1 137 ? -9.641 -10.26 -13.598 1 86.94 137 GLN B N 1
ATOM 2301 C CA . GLN B 1 137 ? -9.983 -10.551 -14.986 1 86.94 137 GLN B CA 1
ATOM 2302 C C . GLN B 1 137 ? -9.119 -9.739 -15.947 1 86.94 137 GLN B C 1
ATOM 2304 O O . GLN B 1 137 ? -9.066 -10.034 -17.143 1 86.94 137 GLN B O 1
ATOM 2309 N N . TRP B 1 138 ? -8.591 -8.691 -15.247 1 74.78 138 TRP B N 1
ATOM 2310 C CA . TRP B 1 138 ? -7.789 -7.82 -16.1 1 74.78 138 TRP B CA 1
ATOM 2311 C C . TRP B 1 138 ? -6.631 -8.59 -16.727 1 74.78 138 TRP B C 1
ATOM 2313 O O . TRP B 1 138 ? -5.909 -9.31 -16.033 1 74.78 138 TRP B O 1
ATOM 2323 N N . GLN B 1 139 ? -6.894 -9.315 -17.751 1 62.38 139 GLN B N 1
ATOM 2324 C CA . GLN B 1 139 ? -5.922 -10.064 -18.54 1 62.38 139 GLN B CA 1
ATOM 2325 C C . GLN B 1 139 ? -4.686 -9.22 -18.837 1 62.38 139 GLN B C 1
ATOM 2327 O O . GLN B 1 139 ? -4.802 -8.066 -19.254 1 62.38 139 GLN B O 1
ATOM 2332 N N . PHE B 1 140 ? -3.646 -9.445 -17.882 1 45.96 140 PHE B N 1
ATOM 2333 C CA . PHE B 1 140 ? -2.375 -8.967 -18.413 1 45.96 140 PHE B CA 1
ATOM 2334 C C . PHE B 1 140 ? -2.136 -9.51 -19.817 1 45.96 140 PHE B C 1
ATOM 2336 O O . PHE B 1 140 ? -2.612 -10.595 -20.157 1 45.96 140 PHE B O 1
#

pLDDT: mean 92.51, std 7.83, range [45.96, 98.26]

Solvent-accessible surface area (backbone atoms only — not comparable to full-atom values): 15006 Å² total; per-residue (Å²): 114,67,64,57,52,52,52,50,50,36,50,30,53,42,48,34,46,71,64,29,41,45,86,70,86,73,84,50,39,44,58,58,50,52,51,53,49,51,24,60,77,60,59,42,37,36,52,63,57,48,6,61,73,64,71,48,50,56,67,57,34,44,51,56,48,50,54,35,37,74,72,49,28,31,46,76,46,67,32,89,90,40,72,87,39,53,32,31,31,69,32,74,59,24,48,52,53,47,44,49,74,61,31,61,27,63,68,60,50,48,60,50,54,71,71,47,51,74,66,55,50,49,40,36,51,49,26,42,50,49,51,29,53,48,44,70,60,50,73,124,114,67,64,58,51,52,53,49,50,36,50,31,52,40,47,35,46,71,64,30,40,44,86,72,87,73,83,47,42,45,58,58,50,52,51,52,47,51,24,60,78,61,60,43,36,35,51,64,57,49,6,60,72,64,71,49,51,55,68,56,33,45,51,55,49,50,54,34,37,75,72,47,27,32,46,75,45,66,33,90,89,40,72,86,40,54,34,34,30,68,32,73,59,24,49,53,54,48,44,48,72,59,31,62,28,63,69,59,49,46,60,50,55,72,73,47,51,74,67,55,50,50,40,38,52,51,26,43,50,49,53,28,52,48,42,69,60,50,73,125

Radius of gyration: 19.82 Å; Cα contacts (8 Å, |Δi|>4): 344; chains: 2; bounding box: 47×66×36 Å

InterPro domains:
  IPR000835 MarR-type HTH domain [PR00598] (62-77)
  IPR000835 MarR-type HTH domain [PR00598] (81-97)
  IPR000835 MarR-type HTH domain [PR00598] (111-131)
  IPR000835 MarR-type HTH domain [PS50995] (1-133)
  IPR000835 MarR-type HTH domain [SM00347] (21-121)
  IPR011991 ArsR-like helix-turn-helix domain [cd00090] (33-91)
  IPR036388 Winged helix-like DNA-binding domain superfamily [G3DSA:1.10.10.10] (3-136)
  IPR036390 Winged helix DNA-binding domain superfamily [SSF46785] (23-135)
  IPR055166 Transcriptional regulator SarA/SarZ/Rot-like, helix-turn-helix domain [PF22381] (23-99)

Organism: NCBI:txid227866

Sequence (280 aa):
MEMDFIAKLNQQWTDIYYLLHYKHKENISHQAIRLMQHIEKQGEATIGALAEYLSVSHNTASEHTKRLIQKGFVAKRRSEQDERKVLVFLTQEGRSILEQHTQLDKEKLKEIIERMSPSEKEILEQAFELLSKEAKQWQFMEMDFIAKLNQQWTDIYYLLHYKHKENISHQAIRLMQHIEKQGEATIGALAEYLSVSHNTASEHTKRLIQKGFVAKRRSEQDERKVLVFLTQEGRSILEQHTQLDKEKLKEIIERMSPSEKEILEQAFELLSKEAKQWQF

Secondary structure (DSSP, 8-state):
-HHHHHHHHHHHHHHHHHHHBPPP-S--BHHHHHHHHHHHHHSSB-HHHHHHHHT--HHHHHHHHHHHHHTTSEEEEE-SS-TT-EEEEE-HHHHHHHHHHHSBPHHHHHHHHHTS-HHHHHHHHHHHHHHHHHHHH---/-HHHHHHHHHHHHHHHHHHHBPPP-S--BHHHHHHHHHHHHHSSB-HHHHHHHHT--HHHHHHHHHHHHHTTSEEEEE-SS-TT-EEEEE-HHHHHHHHHHHSBPHHHHHHHHHTS-HHHHHHHHHHHHHHHHHHHH---

Nearest PDB structures (foldseek):
  3voe-assembly1_B  TM=7.003E-01  e=6.837E-07  Escherichia coli K-12
  4xrf-assembly1_A  TM=5.921E-01  e=5.642E-07  Bacillus cereus ATCC 14579
  6pco-assembly2_C  TM=5.572E-01  e=1.141E-06  Bordetella bronchiseptica
  6pcp-assembly2_C  TM=5.634E-01  e=1.217E-06  Bordetella pertussis
  7kua-assembly1_A-2  TM=5.341E-01  e=1.572E-06  Pseudomonas putida

Foldseek 3Di:
DVVVVVVVVVVVVVVQCVVFAADDDDDDDPLLLQLQVVCVVVQKDFLVRSCVSSVHDSVVSVVSLVVCVVVVQKDWDADPVHNVTIIIHGDPVNVVNSCRVPHGHPVVVVVVVVPDDPVRVVVVVVVVVVVVVVVVVPDD/DVVVVVVVVVVVVVVQCVVFAADDDDDDDPLLLQLQVVCVVVQKDFLVRSCVSSVHDSVVSVVSLVVCVVVVQKDWDADPVHNVTIIIHGDPVNVVNSCRVPHGHPVVVVVVVVPDDPVRVVVVVVVVVVVVVVVVVPDD